Protein AF-A0A090MWJ5-F1 (afdb_monomer)

Secondary structure (DSSP, 8-state):
--HHHHHHHHHTSEEEEEESS----EEETTTEEE---TTS-EEEEHHHHHHHHHTT-EEEPPPTT-SHHHHHHHHHHHHH-SSPPPPPTTHHHHHHHHHHH-TTT-SSHHHHHHHHHHHHHHHHHHHHHHHHHHHH-SS-------S--HHHHHHHHHHHHHHHHHHHHHHHHHS--S------------------------HHHHHHHHHHHHTTTTHHHHHHHHHHHHIIIIIHHHHHHHHHHHHHHHHHHHTSPPPPP---TTTT--SS--SSTTSSS-TT--TTT--BTTTB-SSPPP-

Organism: Strongyloides ratti (NCBI:txid34506)

Radius of gyration: 35.16 Å; Cα contacts (8 Å, |Δi|>4): 227; chains: 1; bounding box: 76×41×100 Å

Structure (mmCIF, N/CA/C/O backbone):
data_AF-A0A090MWJ5-F1
#
_entry.id   AF-A0A090MWJ5-F1
#
loop_
_atom_site.group_PDB
_atom_site.id
_atom_site.type_symbol
_atom_site.label_atom_id
_atom_site.label_alt_id
_atom_site.lab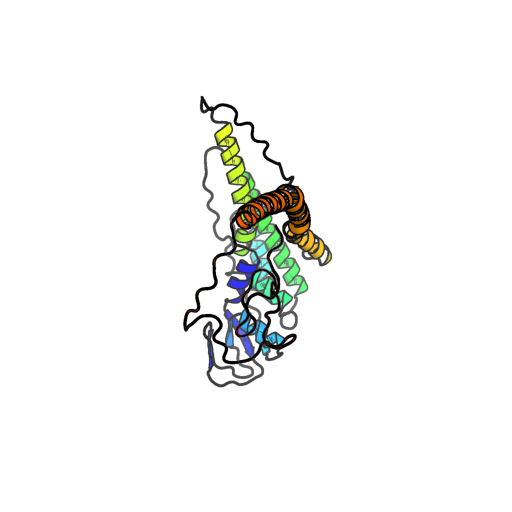el_comp_id
_atom_site.label_asym_id
_atom_site.label_entity_id
_atom_site.label_seq_id
_atom_site.pdbx_PDB_ins_code
_atom_site.Cartn_x
_atom_site.Cartn_y
_atom_site.Cartn_z
_atom_site.occupancy
_atom_site.B_iso_or_equiv
_atom_site.auth_seq_id
_atom_site.auth_comp_id
_atom_site.auth_asym_id
_atom_site.auth_atom_id
_atom_site.pdbx_PDB_model_num
ATOM 1 N N . MET A 1 1 ? 7.902 -4.408 -5.758 1.00 67.94 1 MET A N 1
ATOM 2 C CA . MET A 1 1 ? 6.537 -4.313 -5.236 1.00 67.94 1 MET A CA 1
ATOM 3 C C . MET A 1 1 ? 6.213 -2.848 -5.009 1.00 67.94 1 MET A C 1
ATOM 5 O O . MET A 1 1 ? 7.014 -2.171 -4.369 1.00 67.94 1 MET A O 1
ATOM 9 N N . GLY A 1 2 ? 5.150 -2.339 -5.622 1.00 79.00 2 GLY A N 1
ATOM 10 C CA . GLY A 1 2 ? 4.723 -0.941 -5.506 1.00 79.00 2 GLY A CA 1
ATOM 11 C C . GLY A 1 2 ? 3.877 -0.675 -4.256 1.00 79.00 2 GLY A C 1
ATOM 12 O O . GLY A 1 2 ? 3.394 -1.604 -3.612 1.00 79.00 2 GLY A O 1
ATOM 13 N N . ILE A 1 3 ? 3.657 0.603 -3.927 1.00 79.25 3 ILE A N 1
ATOM 14 C CA . ILE A 1 3 ? 2.750 1.007 -2.832 1.00 79.25 3 ILE A CA 1
ATOM 15 C C . ILE A 1 3 ? 1.308 0.558 -3.129 1.00 79.25 3 ILE A C 1
ATOM 17 O O . ILE A 1 3 ? 0.606 0.118 -2.224 1.00 79.25 3 ILE A O 1
ATOM 21 N N . GLU A 1 4 ? 0.892 0.604 -4.396 1.00 84.12 4 GLU A N 1
ATOM 22 C CA . GLU A 1 4 ? -0.443 0.169 -4.828 1.00 84.12 4 GLU A CA 1
ATOM 23 C C . GLU A 1 4 ? -0.651 -1.338 -4.654 1.00 84.12 4 GLU A C 1
ATOM 25 O O . GLU A 1 4 ? -1.692 -1.767 -4.171 1.00 84.12 4 GLU A O 1
ATOM 30 N N . GLU A 1 5 ? 0.364 -2.150 -4.952 1.00 89.56 5 GLU A N 1
ATOM 31 C CA . GLU A 1 5 ? 0.325 -3.598 -4.707 1.00 89.56 5 GLU A CA 1
ATOM 32 C C . GLU A 1 5 ? 0.250 -3.893 -3.201 1.00 89.56 5 GLU A C 1
ATOM 34 O O . GLU A 1 5 ? -0.522 -4.741 -2.759 1.00 89.56 5 GLU A O 1
ATOM 39 N N . CYS A 1 6 ? 1.006 -3.133 -2.402 1.00 88.44 6 CYS A N 1
ATOM 40 C CA . CYS A 1 6 ? 0.940 -3.133 -0.942 1.00 88.44 6 CYS A CA 1
ATOM 41 C C . CYS A 1 6 ? -0.504 -2.832 -0.447 1.00 88.44 6 CYS A C 1
ATOM 43 O O . CYS A 1 6 ? -1.010 -3.513 0.448 1.00 88.44 6 CYS A O 1
ATOM 45 N N . GLN A 1 7 ? -1.197 -1.858 -1.053 1.00 89.12 7 GLN A N 1
ATOM 46 C CA . GLN A 1 7 ? -2.600 -1.547 -0.751 1.00 89.12 7 GLN A CA 1
ATOM 47 C C . GLN A 1 7 ? -3.551 -2.667 -1.191 1.00 89.12 7 GLN A C 1
ATOM 49 O O . GLN A 1 7 ? -4.411 -3.059 -0.408 1.00 89.12 7 GLN A O 1
ATOM 54 N N . PHE A 1 8 ? -3.388 -3.203 -2.400 1.00 91.75 8 PHE A N 1
ATOM 55 C CA . PHE A 1 8 ? -4.213 -4.292 -2.925 1.00 91.75 8 PHE A CA 1
ATOM 56 C C . PHE A 1 8 ? -4.172 -5.529 -2.017 1.00 91.75 8 PHE A C 1
ATOM 58 O O . PHE A 1 8 ? -5.209 -6.112 -1.710 1.00 91.75 8 PHE A O 1
ATOM 65 N N . ILE A 1 9 ? -2.984 -5.890 -1.521 1.00 92.44 9 ILE A N 1
ATOM 66 C CA . ILE A 1 9 ? -2.816 -6.988 -0.559 1.00 92.44 9 ILE A CA 1
ATOM 67 C C . ILE A 1 9 ? -3.539 -6.672 0.754 1.00 92.44 9 ILE A C 1
ATOM 69 O O . ILE A 1 9 ? -4.226 -7.528 1.306 1.00 92.44 9 ILE A O 1
ATOM 73 N N . ALA A 1 10 ? -3.420 -5.439 1.251 1.00 92.56 10 ALA A N 1
ATOM 74 C CA . ALA A 1 10 ? -4.092 -5.037 2.480 1.00 92.56 10 ALA A CA 1
ATOM 75 C C . ALA A 1 10 ? -5.623 -5.053 2.351 1.00 92.56 10 ALA A C 1
ATOM 77 O O . ALA A 1 10 ? -6.296 -5.400 3.318 1.00 92.56 10 ALA A O 1
ATOM 78 N N . GLU A 1 11 ? -6.173 -4.741 1.174 1.00 92.31 11 GLU A N 1
ATOM 79 C CA . GLU A 1 11 ? -7.617 -4.754 0.916 1.00 92.31 11 GLU A CA 1
ATOM 80 C C . GLU A 1 11 ? -8.250 -6.158 0.985 1.00 92.31 11 GLU A C 1
ATOM 82 O O . GLU A 1 11 ? -9.464 -6.267 1.159 1.00 92.31 11 GLU A O 1
ATOM 87 N N . GLN A 1 12 ? -7.450 -7.225 0.902 1.00 92.81 12 GLN A N 1
ATOM 88 C CA . GLN A 1 12 ? -7.911 -8.605 1.103 1.00 92.81 12 GLN A CA 1
ATOM 89 C C . GLN A 1 12 ? -8.077 -8.981 2.583 1.00 92.81 12 GLN A C 1
ATOM 91 O O . GLN A 1 12 ? -8.639 -10.029 2.889 1.00 92.81 12 GLN A O 1
ATOM 96 N N . SER A 1 13 ? -7.599 -8.148 3.511 1.00 92.56 13 SER A N 1
ATOM 97 C CA . SER A 1 13 ? -7.722 -8.424 4.946 1.00 92.56 13 SER A CA 1
ATOM 98 C C . SER A 1 13 ? -9.189 -8.363 5.377 1.00 92.56 13 SER A C 1
ATOM 100 O O . SER A 1 13 ? -9.944 -7.511 4.901 1.00 92.56 13 SER A O 1
ATOM 102 N N . LEU A 1 14 ? -9.577 -9.252 6.290 1.00 93.06 14 LEU A N 1
ATOM 103 C CA . LEU A 1 14 ? -10.933 -9.312 6.831 1.00 93.06 14 LEU A CA 1
ATOM 104 C C . LEU A 1 14 ? -11.174 -8.183 7.837 1.00 93.06 14 LEU A C 1
ATOM 106 O O . LEU A 1 14 ? -10.298 -7.835 8.633 1.00 93.06 14 LEU A O 1
ATOM 110 N N . ILE A 1 15 ? -12.376 -7.617 7.798 1.00 94.62 15 ILE A N 1
ATOM 111 C CA . ILE A 1 15 ? -12.838 -6.583 8.717 1.00 94.62 15 ILE A CA 1
ATOM 112 C C . ILE A 1 15 ? -14.319 -6.772 9.038 1.00 94.62 15 ILE A C 1
ATOM 114 O O . ILE A 1 15 ? -15.090 -7.264 8.215 1.00 94.62 15 ILE A O 1
ATOM 118 N N . SER A 1 16 ? -14.715 -6.366 10.243 1.00 95.12 16 SER A N 1
ATOM 119 C CA . SER A 1 16 ? -16.106 -6.431 10.680 1.00 95.12 16 SER A CA 1
ATOM 12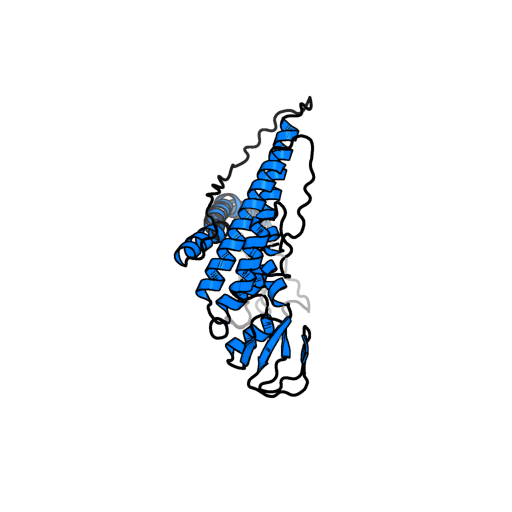0 C C . SER A 1 16 ? -16.924 -5.303 10.047 1.00 95.12 16 SER A C 1
ATOM 122 O O . SER A 1 16 ? -16.606 -4.119 10.192 1.00 95.12 16 SER A O 1
ATOM 124 N N . PHE A 1 17 ? -17.978 -5.678 9.330 1.00 95.56 17 PHE A N 1
ATOM 125 C CA . PHE A 1 17 ? -18.893 -4.780 8.638 1.00 95.56 17 PHE A CA 1
ATOM 126 C C . PHE A 1 17 ? -20.328 -5.042 9.088 1.00 95.56 17 PHE A C 1
ATOM 128 O O . PHE A 1 17 ? -20.751 -6.191 9.171 1.00 95.56 17 PHE A O 1
ATOM 135 N N . VAL A 1 18 ? -21.085 -3.981 9.350 1.00 96.50 18 VAL A N 1
ATOM 136 C CA . VAL A 1 18 ? -22.497 -4.053 9.737 1.00 96.50 18 VAL A CA 1
ATOM 137 C C . VAL A 1 18 ? -23.345 -3.606 8.541 1.00 96.50 18 VAL A C 1
ATOM 139 O O . VAL A 1 18 ? -23.326 -2.420 8.191 1.00 96.50 18 VAL A O 1
ATOM 142 N N . PRO A 1 19 ? -24.062 -4.523 7.868 1.00 96.56 19 PRO A N 1
ATOM 143 C CA . PRO A 1 19 ? -24.900 -4.201 6.725 1.00 96.56 19 PRO A CA 1
ATOM 144 C C . PRO A 1 19 ? -26.259 -3.639 7.168 1.00 96.56 19 PRO A C 1
ATOM 146 O O . PRO A 1 19 ? -26.787 -3.964 8.229 1.00 96.56 19 PRO A O 1
ATOM 149 N N . ASN A 1 20 ? -26.867 -2.838 6.296 1.00 95.50 20 ASN A N 1
ATOM 150 C CA . ASN A 1 20 ? -28.217 -2.283 6.458 1.00 95.50 20 ASN A CA 1
ATOM 151 C C . ASN A 1 20 ? -29.270 -3.040 5.629 1.00 95.50 20 ASN A C 1
ATOM 153 O O . ASN A 1 20 ? -30.390 -2.565 5.463 1.00 95.50 20 ASN A O 1
ATOM 157 N N . PHE A 1 21 ? -28.902 -4.174 5.037 1.00 94.50 21 PHE A N 1
ATOM 158 C CA . PHE A 1 21 ? -29.761 -4.963 4.161 1.00 94.50 21 PHE A CA 1
ATOM 159 C C . PHE A 1 21 ? -29.694 -6.434 4.549 1.00 94.50 21 PHE A C 1
ATOM 161 O O . PHE A 1 21 ? -28.730 -6.871 5.175 1.00 94.50 21 PHE A O 1
ATOM 168 N N . ASN A 1 22 ? -30.730 -7.171 4.160 1.00 94.94 22 ASN A N 1
ATOM 169 C CA . ASN A 1 22 ? -30.768 -8.618 4.272 1.00 94.94 22 ASN A CA 1
ATOM 170 C C . ASN A 1 22 ? -30.475 -9.239 2.898 1.00 94.94 22 ASN A C 1
ATOM 172 O O . ASN A 1 22 ? -30.899 -8.688 1.878 1.00 94.94 22 ASN A O 1
ATOM 176 N N . SER A 1 23 ? -29.759 -10.354 2.877 1.00 90.94 23 SER A N 1
ATOM 177 C CA . SER A 1 23 ? -29.440 -11.132 1.681 1.00 90.94 23 SER A CA 1
ATOM 178 C C . SER A 1 23 ? -29.537 -12.617 1.992 1.00 90.94 23 SER A C 1
ATOM 180 O O . SER A 1 23 ? -29.293 -13.041 3.122 1.00 90.94 23 SER A O 1
ATOM 182 N N . GLU A 1 24 ? -29.850 -13.409 0.972 1.00 89.19 24 GLU A N 1
ATOM 183 C CA . GLU A 1 24 ? -29.676 -14.858 1.040 1.00 89.19 24 GLU A CA 1
ATOM 184 C C . GLU A 1 24 ? -28.181 -15.214 1.111 1.00 89.19 24 GLU A C 1
ATOM 186 O O . GLU A 1 24 ? -27.312 -14.356 0.919 1.00 89.19 24 GLU A O 1
ATOM 191 N N . GLU A 1 25 ? -27.886 -16.469 1.450 1.00 90.12 25 GLU A N 1
ATOM 192 C CA . GLU A 1 25 ? -26.521 -16.995 1.477 1.00 90.12 25 GLU A CA 1
ATOM 193 C C . GLU A 1 25 ? -25.942 -16.998 0.058 1.00 90.12 25 GLU A C 1
ATOM 195 O O . GLU A 1 25 ? -26.381 -17.761 -0.802 1.00 90.12 25 GLU A O 1
ATOM 200 N N . GLU A 1 26 ? -24.958 -16.132 -0.186 1.00 88.75 26 GLU A N 1
ATOM 201 C CA . GLU A 1 26 ? -24.279 -16.014 -1.475 1.00 88.75 26 GLU A CA 1
ATOM 202 C C . GLU A 1 26 ? -22.815 -16.446 -1.344 1.00 88.75 26 GLU A C 1
ATOM 204 O O . GLU A 1 26 ? -22.117 -16.080 -0.395 1.00 88.75 26 GLU A O 1
ATOM 209 N N . GLU A 1 27 ? -22.332 -17.227 -2.313 1.00 89.31 27 GLU A N 1
ATOM 210 C CA . GLU A 1 27 ? -20.926 -17.617 -2.395 1.00 89.31 27 GLU A CA 1
ATOM 211 C C . GLU A 1 27 ? -20.138 -16.598 -3.226 1.00 89.31 27 GLU A C 1
ATOM 213 O O . GLU A 1 27 ? -20.410 -16.364 -4.405 1.00 89.31 27 GLU A O 1
ATOM 218 N N . TYR A 1 28 ? -19.122 -15.999 -2.611 1.00 86.44 28 TYR A N 1
ATOM 219 C CA . TYR A 1 28 ? -18.213 -15.057 -3.251 1.00 86.44 28 TYR A CA 1
ATOM 220 C C . TYR A 1 28 ? -16.850 -15.707 -3.484 1.00 86.44 28 TYR A C 1
ATOM 222 O O . TYR A 1 28 ? -16.242 -16.232 -2.553 1.00 86.44 28 TYR A O 1
ATOM 230 N N . CYS A 1 29 ? -16.294 -15.570 -4.693 1.00 79.75 29 CYS A N 1
ATOM 231 C CA . CYS A 1 29 ? -15.036 -16.224 -5.087 1.00 79.75 29 CYS A CA 1
ATOM 232 C C . CYS A 1 29 ? -13.845 -15.976 -4.139 1.00 79.75 29 CYS A C 1
ATOM 234 O O . CYS A 1 29 ? -12.940 -16.800 -4.068 1.00 79.75 29 CYS A O 1
ATOM 236 N N . SER A 1 30 ? -13.806 -14.833 -3.450 1.00 73.94 30 SER A N 1
ATOM 237 C CA . SER A 1 30 ? -12.707 -14.441 -2.556 1.00 73.94 30 SER A CA 1
ATOM 238 C C . SER A 1 30 ? -13.094 -14.336 -1.080 1.00 73.94 30 SER A C 1
ATOM 240 O O . SER A 1 30 ? -12.201 -14.229 -0.245 1.00 73.94 30 SER A O 1
ATOM 242 N N . ALA A 1 31 ? -14.388 -14.364 -0.747 1.00 76.19 31 ALA A N 1
ATOM 243 C CA . ALA A 1 31 ? -14.871 -14.264 0.636 1.00 76.19 31 ALA A CA 1
ATOM 244 C C . ALA A 1 31 ? -15.576 -15.541 1.129 1.00 76.19 31 ALA A C 1
ATOM 246 O O . ALA A 1 31 ? -15.856 -15.653 2.317 1.00 76.19 31 ALA A O 1
ATOM 247 N N . GLY A 1 32 ? -15.822 -16.513 0.246 1.00 86.44 32 GLY A N 1
ATOM 248 C CA . GLY A 1 32 ? -16.579 -17.720 0.562 1.00 86.44 32 GLY A CA 1
ATOM 249 C C . GLY A 1 32 ? -18.077 -17.446 0.693 1.00 86.44 32 GLY A C 1
ATOM 250 O O . GLY A 1 32 ? -18.592 -16.471 0.144 1.00 86.44 32 GLY A O 1
ATOM 251 N N . LEU A 1 33 ? -18.773 -18.329 1.407 1.00 89.69 33 LEU A N 1
ATOM 252 C CA . LEU A 1 33 ? -20.205 -18.215 1.669 1.00 89.69 33 LEU A CA 1
ATOM 253 C C . LEU A 1 33 ? -20.464 -17.137 2.727 1.00 89.69 33 LEU A C 1
ATOM 255 O O . LEU A 1 33 ? -19.990 -17.250 3.858 1.00 89.69 33 LEU A O 1
ATOM 259 N N . VAL A 1 34 ? -21.222 -16.102 2.367 1.00 90.75 34 VAL A N 1
ATOM 260 C CA . VAL A 1 34 ? -21.542 -14.983 3.257 1.00 90.75 34 VAL A CA 1
ATOM 261 C C . VAL A 1 34 ? -23.042 -14.716 3.231 1.00 90.75 34 VAL A C 1
ATOM 263 O O . VAL A 1 34 ? -23.647 -14.580 2.169 1.00 90.75 34 VAL A O 1
ATOM 266 N N . LYS A 1 35 ? -23.633 -14.584 4.420 1.00 92.38 35 LYS A N 1
ATOM 267 C CA . LYS A 1 35 ? -25.016 -14.144 4.612 1.00 92.38 35 LYS A CA 1
ATOM 268 C C . LYS A 1 35 ? -25.022 -12.760 5.243 1.00 92.38 35 LYS A C 1
ATOM 270 O O . LYS A 1 35 ? -24.431 -12.564 6.304 1.00 92.38 35 LYS A O 1
ATOM 275 N N . PHE A 1 36 ? -25.689 -11.802 4.607 1.00 94.38 36 PHE A N 1
ATOM 276 C CA . PHE A 1 36 ? -25.841 -10.460 5.167 1.00 94.38 36 PHE A CA 1
ATOM 277 C C . PHE A 1 36 ? -27.168 -10.361 5.900 1.00 94.38 36 PHE A C 1
ATOM 279 O O . PHE A 1 36 ? -28.215 -10.411 5.268 1.00 94.38 36 PHE A O 1
ATOM 286 N N . GLU A 1 37 ? -27.122 -10.172 7.215 1.00 94.50 37 GLU A N 1
ATOM 287 C CA . GLU A 1 37 ? -28.300 -9.887 8.029 1.00 94.50 37 GLU A CA 1
ATOM 288 C C . GLU A 1 37 ? -28.203 -8.460 8.569 1.00 94.50 37 GLU A C 1
ATOM 290 O O . GLU A 1 37 ? -27.187 -8.060 9.143 1.00 94.50 37 GLU A O 1
ATOM 295 N N . ALA A 1 38 ? -29.256 -7.668 8.358 1.00 95.19 38 ALA A N 1
ATOM 296 C CA . ALA A 1 38 ? -29.244 -6.254 8.705 1.00 95.19 38 ALA A CA 1
ATOM 297 C C . ALA A 1 38 ? -28.973 -6.047 10.206 1.00 95.19 38 ALA A C 1
ATOM 299 O O . ALA A 1 38 ? -29.651 -6.620 11.057 1.00 95.19 38 ALA A O 1
ATOM 300 N N . GLY A 1 39 ? -27.995 -5.198 10.523 1.00 93.06 39 GLY A N 1
ATOM 301 C CA . GLY A 1 39 ? -27.608 -4.871 11.896 1.00 93.06 39 GLY A CA 1
ATOM 302 C C . GLY A 1 39 ? -26.678 -5.881 12.577 1.00 93.06 39 GLY A C 1
ATOM 303 O O . GLY A 1 39 ? -26.211 -5.592 13.679 1.00 93.06 39 GLY A O 1
ATOM 304 N N . LEU A 1 40 ? -26.358 -7.018 11.948 1.00 94.81 40 LEU A N 1
ATOM 305 C CA . LEU A 1 40 ? -25.420 -7.997 12.500 1.00 94.81 40 LEU A CA 1
ATOM 306 C C . LEU A 1 40 ? -24.020 -7.847 11.884 1.00 94.81 40 LEU A C 1
ATOM 308 O O . LEU A 1 40 ? -23.895 -7.713 10.668 1.00 94.81 40 LEU A O 1
ATOM 312 N N . PRO A 1 41 ? -22.947 -7.858 12.694 1.00 95.31 41 PRO A N 1
ATOM 313 C CA . PRO A 1 41 ? -21.588 -7.737 12.183 1.00 95.31 41 PRO A CA 1
ATOM 314 C C . PRO A 1 41 ? -21.169 -9.003 11.427 1.00 95.31 41 PRO A C 1
ATOM 316 O O . PRO A 1 41 ? -21.297 -10.113 11.938 1.00 95.31 41 PRO A O 1
ATOM 319 N N . VAL A 1 42 ? -20.604 -8.821 10.237 1.00 94.06 42 VAL A N 1
ATOM 320 C CA . VAL A 1 42 ? -20.097 -9.890 9.369 1.00 94.06 42 VAL A CA 1
ATOM 321 C C . VAL A 1 42 ? -18.643 -9.601 9.005 1.00 94.06 42 VAL A C 1
ATOM 323 O O . VAL A 1 42 ? -18.278 -8.453 8.744 1.00 94.06 42 VAL A O 1
ATOM 326 N N . GLU A 1 43 ? -17.797 -10.630 8.993 1.00 93.62 43 GLU A N 1
ATOM 327 C CA . GLU A 1 43 ? -16.407 -10.508 8.549 1.00 93.62 43 GLU A CA 1
ATOM 328 C C . GLU A 1 43 ? -16.330 -10.588 7.026 1.00 93.62 43 GLU A C 1
ATOM 330 O O . GLU A 1 43 ? -16.620 -11.618 6.424 1.00 93.62 43 GLU A O 1
ATOM 335 N N . ILE A 1 44 ? -15.930 -9.487 6.394 1.00 93.88 44 ILE A N 1
ATOM 336 C CA . ILE A 1 44 ? -15.747 -9.414 4.944 1.00 93.88 44 ILE A CA 1
ATOM 337 C C . ILE A 1 44 ? -14.402 -8.772 4.604 1.00 93.88 44 ILE A C 1
ATOM 339 O O . ILE A 1 44 ? -13.862 -8.006 5.404 1.00 93.88 44 ILE A O 1
ATOM 343 N N . PRO A 1 45 ? -13.850 -9.019 3.407 1.00 95.12 45 PRO A N 1
ATOM 344 C CA . PRO A 1 45 ? -12.676 -8.294 2.943 1.00 95.12 45 PRO A CA 1
ATOM 345 C C . PRO A 1 45 ? -12.920 -6.781 2.843 1.00 95.12 45 PRO A C 1
ATOM 347 O O . PRO A 1 45 ? -14.006 -6.324 2.468 1.00 95.12 45 PRO A O 1
ATOM 350 N N . ILE A 1 46 ? -11.881 -5.985 3.092 1.00 94.69 46 ILE A N 1
ATOM 351 C CA . ILE A 1 46 ? -11.951 -4.516 3.034 1.00 94.69 46 ILE A CA 1
ATOM 352 C C . ILE A 1 46 ? -12.377 -4.002 1.646 1.00 94.69 46 ILE A C 1
ATOM 354 O O . ILE A 1 46 ? -13.126 -3.024 1.568 1.00 94.69 46 ILE A O 1
ATOM 358 N N . TRP A 1 47 ? -11.950 -4.636 0.545 1.00 93.50 47 TRP A N 1
ATOM 359 C CA . TRP A 1 47 ? -12.393 -4.235 -0.803 1.00 93.50 47 TRP A CA 1
ATOM 360 C C . TRP A 1 47 ? -13.918 -4.365 -0.968 1.00 93.50 47 TRP A C 1
ATOM 362 O O . TRP A 1 47 ? -14.552 -3.482 -1.548 1.00 93.50 47 TRP A O 1
ATOM 372 N N . MET A 1 48 ? -14.520 -5.413 -0.397 1.00 94.00 48 MET A N 1
ATOM 373 C CA . MET A 1 48 ? -15.968 -5.637 -0.419 1.00 94.00 48 MET A CA 1
ATOM 374 C C . MET A 1 48 ? -16.674 -4.570 0.422 1.00 94.00 48 MET A C 1
ATOM 376 O O . MET A 1 48 ? -17.592 -3.898 -0.057 1.00 94.00 48 MET A O 1
ATOM 380 N N . ALA A 1 49 ? -16.187 -4.345 1.647 1.00 94.56 49 ALA A N 1
ATOM 381 C CA . ALA A 1 49 ? -16.705 -3.311 2.540 1.00 94.56 49 ALA A CA 1
ATOM 382 C C . ALA A 1 49 ? -16.664 -1.922 1.882 1.00 94.56 49 ALA A C 1
ATOM 384 O O . ALA A 1 49 ? -17.611 -1.146 1.993 1.00 94.56 49 ALA A O 1
ATOM 385 N N . SER A 1 50 ? -15.596 -1.616 1.137 1.00 94.00 50 SER A N 1
ATOM 386 C CA . SER A 1 50 ? -15.440 -0.362 0.393 1.00 94.00 50 SER A CA 1
ATOM 387 C C . SER A 1 50 ? -16.531 -0.177 -0.667 1.00 94.00 50 SER A C 1
ATOM 389 O O . SER A 1 50 ? -17.035 0.934 -0.834 1.00 94.00 50 SER A O 1
ATOM 391 N N . ILE A 1 51 ? -16.893 -1.235 -1.395 1.00 93.81 51 ILE A N 1
ATOM 392 C CA . ILE A 1 51 ? -17.937 -1.188 -2.430 1.00 93.81 51 ILE A CA 1
ATOM 393 C C . ILE A 1 51 ? -19.319 -1.040 -1.788 1.00 93.81 51 ILE A C 1
ATOM 395 O O . ILE A 1 51 ? -20.131 -0.228 -2.238 1.00 93.81 51 ILE A O 1
ATOM 399 N N . LEU A 1 52 ? -19.588 -1.788 -0.715 1.00 93.62 52 LEU A N 1
ATOM 400 C CA . LEU A 1 52 ? -20.850 -1.700 0.023 1.00 93.62 52 LEU A CA 1
ATOM 401 C C . LEU A 1 52 ? -21.032 -0.321 0.663 1.00 93.62 52 LEU A C 1
ATOM 403 O O . LEU A 1 52 ? -22.128 0.242 0.610 1.00 93.62 52 LEU A O 1
ATOM 407 N N . LYS A 1 53 ? -19.952 0.267 1.188 1.00 93.81 53 LYS A N 1
ATOM 408 C CA . LYS A 1 53 ? -19.963 1.621 1.743 1.00 93.81 53 LYS A CA 1
ATOM 409 C C . LYS A 1 53 ? -20.237 2.681 0.685 1.00 93.81 53 LYS A C 1
ATOM 411 O O . LYS A 1 53 ? -21.046 3.570 0.930 1.00 93.81 53 LYS A O 1
ATOM 416 N N . ALA A 1 54 ? -19.634 2.563 -0.500 1.00 93.38 54 ALA A N 1
ATOM 417 C CA . ALA A 1 54 ? -19.906 3.467 -1.621 1.00 93.38 54 ALA A CA 1
ATOM 418 C C . ALA A 1 54 ? -21.382 3.436 -2.066 1.00 93.38 54 ALA A C 1
ATOM 420 O O . ALA A 1 54 ? -21.881 4.408 -2.625 1.00 93.38 54 ALA A O 1
ATOM 421 N N . ARG A 1 55 ? -22.089 2.333 -1.790 1.00 94.62 55 ARG A N 1
ATOM 422 C CA . ARG A 1 55 ? -23.531 2.163 -2.027 1.00 94.62 55 ARG A CA 1
ATOM 423 C C . ARG A 1 55 ? -24.398 2.461 -0.794 1.00 94.62 55 ARG A C 1
ATOM 425 O O . ARG A 1 55 ? -25.584 2.150 -0.814 1.00 94.62 55 ARG A O 1
ATOM 432 N N . SER A 1 56 ? -23.825 3.007 0.281 1.00 93.12 56 SER A N 1
ATOM 433 C CA . SER A 1 56 ? -24.513 3.306 1.549 1.00 93.12 56 SER A CA 1
ATOM 434 C C . SER A 1 56 ? -25.215 2.098 2.193 1.00 93.12 56 SER A C 1
ATOM 436 O O . SER A 1 56 ? -26.198 2.254 2.914 1.00 93.12 56 SER A O 1
ATOM 438 N N . LYS A 1 57 ? -24.713 0.879 1.951 1.00 93.75 57 LYS A N 1
ATOM 439 C CA . LYS A 1 57 ? -25.332 -0.379 2.403 1.00 93.75 57 LYS A CA 1
ATOM 440 C C . LYS A 1 57 ? -24.890 -0.847 3.795 1.00 93.75 57 LYS A C 1
ATOM 442 O O . LYS A 1 57 ? -25.222 -1.963 4.182 1.00 93.75 57 LYS A O 1
ATOM 447 N N . GLY A 1 58 ? -24.158 -0.029 4.543 1.00 92.75 58 GLY A N 1
ATOM 448 C CA . GLY A 1 58 ? -23.715 -0.363 5.895 1.00 92.75 58 GLY A CA 1
ATOM 449 C C . GLY A 1 58 ? -22.595 0.538 6.404 1.00 92.75 58 GLY A C 1
ATOM 450 O O . GLY A 1 58 ? -22.192 1.505 5.741 1.00 92.75 58 GLY A O 1
ATOM 451 N N . SER A 1 59 ? -22.095 0.204 7.585 1.00 94.31 59 SER A N 1
ATOM 452 C CA . SER A 1 59 ? -20.968 0.861 8.245 1.00 94.31 59 SER A CA 1
ATOM 453 C C . SER A 1 59 ? -19.905 -0.157 8.636 1.00 94.31 59 SER A C 1
ATOM 455 O O . SER A 1 59 ? -20.181 -1.337 8.850 1.00 94.31 59 SER A O 1
ATOM 457 N N . ILE A 1 60 ? -18.658 0.300 8.700 1.00 95.31 60 ILE A N 1
ATOM 458 C CA . ILE A 1 60 ? -17.551 -0.532 9.166 1.00 95.31 60 ILE A CA 1
ATOM 459 C C . ILE A 1 60 ? -17.367 -0.378 10.673 1.00 95.31 60 ILE A C 1
ATOM 461 O O . ILE A 1 60 ? -17.556 0.711 11.214 1.00 95.31 60 ILE A O 1
ATOM 465 N N . VAL A 1 61 ? -16.941 -1.446 11.343 1.00 92.94 61 VAL A N 1
ATOM 466 C CA . VAL A 1 61 ? -16.488 -1.376 12.733 1.00 92.94 61 VAL A CA 1
ATOM 467 C C . VAL A 1 61 ? -14.969 -1.259 12.729 1.00 92.94 61 VAL A C 1
ATOM 469 O O . VAL A 1 61 ? -14.262 -2.110 12.182 1.00 92.94 61 VAL A O 1
ATOM 472 N N . ALA A 1 62 ? -14.453 -0.179 13.319 1.00 91.81 62 ALA A N 1
ATOM 473 C CA . ALA A 1 62 ? -13.017 0.042 13.414 1.00 91.81 62 ALA A CA 1
ATOM 474 C C . ALA A 1 62 ? -12.340 -1.090 14.219 1.00 91.81 62 ALA A C 1
ATOM 476 O O . ALA A 1 62 ? -12.855 -1.489 15.268 1.00 91.81 62 ALA A O 1
ATOM 477 N N . PRO A 1 63 ? -11.173 -1.600 13.781 1.00 93.69 63 PRO A N 1
ATOM 478 C CA . PRO A 1 63 ? -10.439 -2.606 14.539 1.00 93.69 63 PRO A CA 1
ATOM 479 C C . PRO A 1 63 ? -10.059 -2.110 15.938 1.00 93.69 63 PRO A C 1
ATOM 481 O O . PRO A 1 63 ? -9.704 -0.947 16.121 1.00 93.69 63 PRO A O 1
ATOM 484 N N . SER A 1 64 ? -10.019 -3.013 16.919 1.00 91.50 64 SER A N 1
ATOM 485 C CA . SER A 1 64 ? -9.732 -2.684 18.328 1.00 91.50 64 SER A CA 1
ATOM 486 C C . SER A 1 64 ? -8.382 -1.984 18.557 1.00 91.50 64 SER A C 1
ATOM 488 O O . SER A 1 64 ? -8.213 -1.215 19.512 1.00 91.50 64 SER A O 1
ATOM 490 N N . TRP A 1 65 ? -7.406 -2.223 17.681 1.00 93.75 65 TRP A N 1
ATOM 491 C CA . TRP A 1 65 ? -6.096 -1.576 17.722 1.00 93.75 65 TRP A CA 1
ATOM 492 C C . TRP A 1 65 ? -6.106 -0.143 17.164 1.00 93.75 65 TRP A C 1
ATOM 494 O O . TRP A 1 65 ? -5.222 0.635 17.526 1.00 93.75 65 TRP A O 1
ATOM 504 N N . LEU A 1 66 ? -7.091 0.238 16.338 1.00 93.06 66 LEU A N 1
ATOM 505 C CA . LEU A 1 66 ? -7.221 1.570 15.732 1.00 93.06 66 LEU A CA 1
ATOM 506 C C . LEU A 1 66 ? -7.897 2.549 16.706 1.00 93.06 66 LEU A C 1
ATOM 508 O O . LEU A 1 66 ? -8.894 3.190 16.400 1.00 93.06 66 LEU A O 1
ATOM 512 N N . ASN A 1 67 ? -7.329 2.650 17.903 1.00 93.31 67 ASN A N 1
ATOM 513 C CA . ASN A 1 67 ? -7.773 3.550 18.958 1.00 93.31 67 ASN A CA 1
ATOM 514 C C . ASN A 1 67 ? -6.613 4.466 19.363 1.00 93.31 67 ASN A C 1
ATOM 516 O O . ASN A 1 67 ? -5.494 3.960 19.508 1.00 93.31 67 ASN A O 1
ATOM 520 N N . PRO A 1 68 ? -6.841 5.770 19.626 1.00 94.69 68 PRO A N 1
ATOM 521 C CA . PRO A 1 68 ? -5.770 6.707 19.978 1.00 94.69 68 PRO A CA 1
ATOM 522 C C . PRO A 1 68 ? -4.874 6.195 21.115 1.00 94.69 68 PRO A C 1
ATOM 524 O O . PRO A 1 68 ? -3.653 6.151 20.984 1.00 94.69 68 PRO A O 1
ATOM 527 N N . GLN A 1 69 ? -5.487 5.669 22.180 1.00 95.06 69 GLN A N 1
ATOM 528 C CA . GLN A 1 69 ? -4.776 5.122 23.340 1.00 95.06 69 GLN A CA 1
ATOM 529 C C . GLN A 1 69 ? -3.883 3.921 22.992 1.00 95.06 69 GLN A C 1
ATOM 531 O O . GLN A 1 69 ? -2.803 3.754 23.556 1.00 95.06 69 GLN A O 1
ATOM 536 N N . ASN A 1 70 ? -4.322 3.056 22.076 1.00 95.06 70 ASN A N 1
ATOM 537 C CA . ASN A 1 70 ? -3.548 1.882 21.675 1.00 95.06 70 ASN A CA 1
ATOM 538 C C . ASN A 1 70 ? -2.395 2.275 20.745 1.00 95.06 70 ASN A C 1
ATOM 540 O O . ASN A 1 70 ? -1.286 1.766 20.903 1.00 95.06 70 ASN A O 1
ATOM 544 N N . ILE A 1 71 ? -2.615 3.239 19.849 1.00 94.88 71 ILE A N 1
ATOM 545 C CA . ILE A 1 71 ? -1.564 3.772 18.974 1.00 94.88 71 ILE A CA 1
ATOM 546 C C . ILE A 1 71 ? -0.479 4.471 19.803 1.00 94.88 71 ILE A C 1
ATOM 548 O O . ILE A 1 71 ? 0.709 4.240 19.578 1.00 94.88 71 ILE A O 1
ATOM 552 N N . GLU A 1 72 ? -0.854 5.234 20.832 1.00 95.69 72 GLU A N 1
ATOM 553 C CA . GLU A 1 72 ? 0.101 5.818 21.779 1.00 95.69 72 GLU A CA 1
ATOM 554 C C . GLU A 1 72 ? 0.943 4.758 22.495 1.00 95.69 72 GLU A C 1
ATOM 556 O O . GLU A 1 72 ? 2.163 4.913 22.605 1.00 95.69 72 GLU A O 1
ATOM 561 N N . LYS A 1 73 ? 0.335 3.644 22.929 1.00 96.06 73 LYS A N 1
ATOM 562 C CA . LYS A 1 73 ? 1.079 2.513 23.510 1.00 96.06 73 LYS A CA 1
ATOM 563 C C . LYS A 1 73 ? 2.090 1.941 22.514 1.00 96.06 73 LYS A C 1
ATOM 565 O O . LYS A 1 73 ? 3.236 1.700 22.902 1.00 96.06 73 LYS A O 1
ATOM 570 N N . TYR A 1 74 ? 1.721 1.782 21.239 1.00 95.75 74 TYR A N 1
ATOM 571 C CA . TYR A 1 74 ? 2.660 1.336 20.203 1.00 95.75 74 TYR A CA 1
ATOM 572 C C . TYR A 1 74 ? 3.815 2.325 20.026 1.00 95.75 74 TYR A C 1
ATOM 574 O O . TYR A 1 74 ? 4.973 1.911 20.065 1.00 95.75 74 TYR A O 1
ATOM 582 N N . ILE A 1 75 ? 3.538 3.629 19.957 1.00 96.00 75 ILE A N 1
ATOM 583 C CA . ILE A 1 75 ? 4.567 4.677 19.872 1.00 96.00 75 ILE A CA 1
ATOM 584 C C . ILE A 1 75 ? 5.516 4.625 21.075 1.00 96.00 75 ILE A C 1
ATOM 586 O O . ILE A 1 75 ? 6.734 4.737 20.916 1.00 96.00 75 ILE A O 1
ATOM 590 N N . GLN A 1 76 ? 4.989 4.453 22.288 1.00 95.88 76 GLN A N 1
ATOM 591 C CA . GLN A 1 76 ? 5.807 4.337 23.495 1.00 95.88 76 GLN A CA 1
ATOM 592 C C . GLN A 1 76 ? 6.675 3.077 23.473 1.00 95.88 76 GLN A C 1
ATOM 594 O O . GLN A 1 76 ? 7.856 3.142 23.817 1.00 95.88 76 GLN A O 1
ATOM 599 N N . SER A 1 77 ? 6.117 1.940 23.053 1.00 94.75 77 SER A N 1
ATOM 600 C CA . SER A 1 77 ? 6.873 0.693 22.915 1.00 94.75 77 SER A CA 1
ATOM 601 C C . SER A 1 77 ? 7.989 0.823 21.872 1.00 94.75 77 SER A C 1
ATOM 603 O O . SER A 1 77 ? 9.119 0.398 22.120 1.00 94.75 77 SER A O 1
ATOM 605 N N . GLU A 1 78 ? 7.716 1.522 20.767 1.00 94.88 78 GLU A N 1
ATOM 606 C CA . GLU A 1 78 ? 8.681 1.796 19.708 1.00 94.88 78 GLU A CA 1
ATOM 607 C C . GLU A 1 78 ? 9.791 2.725 20.209 1.00 94.88 78 GLU A C 1
ATOM 609 O O . GLU A 1 78 ? 10.950 2.503 19.893 1.00 94.88 78 GLU A O 1
ATOM 614 N N . LYS A 1 79 ? 9.503 3.721 21.054 1.00 94.00 79 LYS A N 1
ATOM 615 C CA . LYS A 1 79 ? 10.558 4.553 21.666 1.00 94.00 79 LYS A CA 1
ATOM 616 C C . LYS A 1 79 ? 11.472 3.764 22.608 1.00 94.00 79 LYS A C 1
ATOM 618 O O . LYS A 1 79 ? 12.667 4.038 22.657 1.00 94.00 79 LYS A O 1
ATOM 623 N N . LYS A 1 80 ? 10.913 2.828 23.381 1.00 94.38 80 LYS A N 1
ATOM 624 C CA . LYS A 1 80 ? 11.657 2.063 24.398 1.00 94.38 80 LYS A CA 1
ATOM 625 C C . LYS A 1 80 ? 12.611 1.044 23.780 1.00 94.38 80 LYS A C 1
ATOM 627 O O . LYS A 1 80 ? 13.700 0.831 24.303 1.00 94.38 80 LYS A O 1
ATOM 632 N N . GLN A 1 81 ? 12.199 0.392 22.696 1.00 89.94 81 GLN A N 1
ATOM 633 C CA . GLN A 1 81 ? 12.992 -0.655 22.056 1.00 89.94 81 GLN A CA 1
ATOM 634 C C . GLN A 1 81 ? 13.913 -0.081 20.980 1.00 89.94 81 GLN A C 1
ATOM 636 O O . GLN A 1 81 ? 13.510 0.764 20.186 1.00 89.94 81 GLN A O 1
ATOM 641 N N . PHE A 1 82 ? 15.147 -0.582 20.898 1.00 85.69 82 PHE A N 1
ATOM 642 C CA . PHE A 1 82 ? 16.055 -0.225 19.804 1.00 85.69 82 PHE A CA 1
ATOM 643 C C . PHE A 1 82 ? 15.656 -0.899 18.476 1.00 85.69 82 PHE A C 1
ATOM 645 O O . PHE A 1 82 ? 15.762 -0.295 17.411 1.00 85.69 82 PHE A O 1
ATOM 652 N N . THR A 1 83 ? 15.147 -2.132 18.540 1.00 89.00 83 THR A N 1
ATOM 653 C CA . THR A 1 83 ? 14.599 -2.890 17.403 1.00 89.00 83 THR A CA 1
ATOM 654 C C . THR A 1 83 ? 13.154 -2.488 17.085 1.00 89.00 83 THR A C 1
ATOM 656 O O . THR A 1 83 ? 12.502 -1.826 17.892 1.00 89.00 83 THR A O 1
ATOM 659 N N . PHE A 1 84 ? 12.644 -2.910 15.923 1.00 93.00 84 PHE A N 1
ATOM 660 C CA . PHE A 1 84 ? 11.243 -2.700 15.543 1.00 93.00 84 PHE A CA 1
ATOM 661 C C . PHE A 1 84 ? 10.296 -3.513 16.417 1.00 93.00 84 PHE A C 1
ATOM 663 O O . PHE A 1 84 ? 10.487 -4.721 16.616 1.00 93.00 84 PHE A O 1
ATOM 670 N N . THR A 1 85 ? 9.246 -2.851 16.894 1.00 93.75 85 THR A N 1
ATOM 671 C CA . THR A 1 85 ? 8.173 -3.517 17.630 1.00 93.75 85 THR A CA 1
ATOM 672 C C . THR A 1 85 ? 7.272 -4.294 16.675 1.00 93.75 85 THR A C 1
ATOM 674 O O . THR A 1 85 ? 7.153 -3.963 15.490 1.00 93.75 85 THR A O 1
ATOM 677 N N . LYS A 1 86 ? 6.641 -5.357 17.182 1.00 93.00 86 LYS A N 1
ATOM 678 C CA . LYS A 1 86 ? 5.638 -6.103 16.422 1.00 93.00 86 LYS A CA 1
ATOM 679 C C . LYS A 1 86 ? 4.346 -5.287 16.374 1.00 93.00 86 LYS A C 1
ATOM 681 O O . LYS A 1 86 ? 3.782 -4.969 17.418 1.00 93.00 86 LYS A O 1
ATOM 686 N N . LEU A 1 87 ? 3.898 -4.973 15.164 1.00 94.06 87 LEU A N 1
ATOM 687 C CA . LEU A 1 87 ? 2.612 -4.334 14.899 1.00 94.06 87 LEU A CA 1
ATOM 688 C C . LEU A 1 87 ? 1.612 -5.366 14.360 1.00 94.06 87 LEU A C 1
ATOM 690 O O . LEU A 1 87 ? 2.037 -6.436 13.915 1.00 94.06 87 LEU A O 1
ATOM 694 N N . PRO A 1 88 ? 0.305 -5.055 14.390 1.00 93.50 88 PRO A N 1
ATOM 695 C CA . PRO A 1 88 ? -0.690 -5.804 13.632 1.00 93.50 88 PRO A CA 1
ATOM 696 C C . PRO A 1 88 ? -0.337 -5.880 12.140 1.00 93.50 88 PRO A C 1
ATOM 698 O O . PRO A 1 88 ? 0.318 -4.985 11.590 1.00 93.50 88 PRO A O 1
ATOM 701 N N . ASP A 1 89 ? -0.797 -6.938 11.480 1.00 90.50 89 ASP A N 1
ATOM 702 C CA . ASP A 1 89 ? -0.526 -7.149 10.061 1.00 90.50 89 ASP A CA 1
ATOM 703 C C . ASP A 1 89 ? -1.149 -6.037 9.211 1.00 90.50 89 ASP A C 1
ATOM 705 O O . ASP A 1 89 ? -2.252 -5.563 9.475 1.00 90.50 89 ASP A O 1
ATOM 709 N N . ASN A 1 90 ? -0.405 -5.581 8.198 1.00 92.31 90 ASN A N 1
ATOM 710 C CA . ASN A 1 90 ? -0.806 -4.501 7.290 1.00 92.31 90 ASN A CA 1
ATOM 711 C C . ASN A 1 90 ? -1.298 -3.212 7.983 1.00 92.31 90 ASN A C 1
ATOM 713 O O . ASN A 1 90 ? -2.022 -2.428 7.367 1.00 92.31 90 ASN A O 1
ATOM 717 N N . PHE A 1 91 ? -0.852 -2.950 9.222 1.00 94.56 91 PHE A N 1
ATOM 718 C CA . PHE A 1 91 ? -1.289 -1.829 10.065 1.00 94.56 91 PHE A CA 1
ATOM 719 C C . PHE A 1 91 ? -1.411 -0.499 9.306 1.00 94.56 91 PHE A C 1
ATOM 721 O O . PHE A 1 91 ? -2.472 0.125 9.309 1.00 94.56 91 PHE A O 1
ATOM 728 N N . PHE A 1 92 ? -0.347 -0.072 8.617 1.00 93.69 92 PHE A N 1
ATOM 729 C CA . PHE A 1 92 ? -0.335 1.217 7.921 1.00 93.69 92 PHE A CA 1
ATOM 730 C C . PHE A 1 92 ? -1.288 1.250 6.724 1.00 93.69 92 PHE A C 1
ATOM 732 O O . PHE A 1 92 ? -2.031 2.214 6.569 1.00 93.69 92 PHE A O 1
ATOM 739 N N . CYS A 1 93 ? -1.305 0.201 5.899 1.00 92.69 93 CYS A N 1
ATOM 740 C CA . CYS A 1 93 ? -2.181 0.140 4.731 1.00 92.69 93 CYS A CA 1
ATOM 741 C C . CYS A 1 93 ? -3.656 0.129 5.143 1.00 92.69 93 CYS A C 1
ATOM 743 O O . CYS A 1 93 ? -4.432 0.926 4.620 1.00 92.69 93 CYS A O 1
ATOM 745 N N . ILE A 1 94 ? -4.029 -0.707 6.119 1.00 93.69 94 ILE A N 1
ATOM 746 C CA . ILE A 1 94 ? -5.402 -0.770 6.637 1.00 93.69 94 ILE A CA 1
ATOM 747 C C . ILE A 1 94 ? -5.799 0.586 7.224 1.00 93.69 94 ILE A C 1
ATOM 749 O O . ILE A 1 94 ? -6.859 1.108 6.889 1.00 93.69 94 ILE A O 1
ATOM 753 N N . SER A 1 95 ? -4.929 1.205 8.028 1.00 92.88 95 SER A N 1
ATOM 754 C CA . SER A 1 95 ? -5.212 2.520 8.611 1.00 92.88 95 SER A CA 1
ATOM 755 C C . SER A 1 95 ? -5.453 3.591 7.543 1.00 92.88 95 SER A C 1
ATOM 757 O O . SER A 1 95 ? -6.409 4.356 7.646 1.00 92.88 95 SER A O 1
ATOM 759 N N . LEU A 1 96 ? -4.628 3.632 6.491 1.00 90.50 96 LEU A N 1
ATOM 760 C CA . LEU A 1 96 ? -4.790 4.572 5.377 1.00 90.50 96 LEU A CA 1
ATOM 761 C C . LEU A 1 96 ? -6.103 4.343 4.619 1.00 90.50 96 LEU A C 1
ATOM 763 O O . LEU A 1 96 ? -6.796 5.307 4.293 1.00 90.50 96 LEU A O 1
ATOM 767 N N . ILE A 1 97 ? -6.468 3.083 4.361 1.00 90.94 97 ILE A N 1
ATOM 768 C CA . ILE A 1 97 ? -7.729 2.739 3.695 1.00 90.94 97 ILE A CA 1
ATOM 769 C C . ILE A 1 97 ? -8.921 3.193 4.545 1.00 90.94 97 ILE A C 1
ATOM 771 O O . ILE A 1 97 ? -9.820 3.861 4.034 1.00 90.94 97 ILE A O 1
ATOM 775 N N . LEU A 1 98 ? -8.905 2.882 5.842 1.00 91.81 98 LEU A N 1
ATOM 776 C CA . LEU A 1 98 ? -9.976 3.209 6.782 1.00 91.81 98 LEU A CA 1
ATOM 777 C C . LEU A 1 98 ? -10.182 4.717 6.930 1.00 91.81 98 LEU A C 1
ATOM 779 O O . LEU A 1 98 ? -11.296 5.212 6.784 1.00 91.81 98 LEU A O 1
ATOM 783 N N . ILE A 1 99 ? -9.099 5.464 7.120 1.00 90.50 99 ILE A N 1
ATOM 784 C CA . ILE A 1 99 ? -9.142 6.919 7.278 1.00 90.50 99 ILE A CA 1
ATOM 785 C C . ILE A 1 99 ? -9.686 7.626 6.026 1.00 90.50 99 ILE A C 1
ATOM 787 O O . ILE A 1 99 ? -10.376 8.641 6.143 1.00 90.50 99 ILE A O 1
ATOM 791 N N . ASN A 1 100 ? -9.370 7.111 4.834 1.00 89.56 100 ASN A N 1
ATOM 792 C CA . ASN A 1 100 ? -9.765 7.736 3.573 1.00 89.56 100 ASN A CA 1
ATOM 793 C C . ASN A 1 100 ? -11.173 7.325 3.127 1.00 89.56 100 ASN A C 1
ATOM 795 O O . ASN A 1 100 ? -11.952 8.182 2.714 1.00 89.56 100 ASN A O 1
ATOM 799 N N . LYS A 1 101 ? -11.504 6.030 3.195 1.00 89.50 101 LYS A N 1
ATOM 800 C CA . LYS A 1 101 ? -12.769 5.489 2.672 1.00 89.50 101 LYS A CA 1
ATOM 801 C C . LYS A 1 101 ? -13.897 5.467 3.709 1.00 89.50 101 LYS A C 1
ATOM 803 O O . LYS A 1 101 ? -15.059 5.574 3.331 1.00 89.50 101 LYS A O 1
ATOM 808 N N . PHE A 1 102 ? -13.576 5.374 5.000 1.00 91.00 102 PHE A N 1
ATOM 809 C CA . PHE A 1 102 ? -14.548 5.184 6.086 1.00 91.00 102 PHE A CA 1
ATOM 810 C C . PHE A 1 102 ? -14.525 6.324 7.110 1.00 91.00 102 PHE A C 1
ATOM 812 O O . PHE A 1 102 ? -14.741 6.122 8.302 1.00 91.00 102 PHE A O 1
ATOM 819 N N . LYS A 1 103 ? -14.312 7.559 6.637 1.00 90.94 103 LYS A N 1
ATOM 820 C CA . LYS A 1 103 ? -14.249 8.750 7.495 1.00 90.94 103 LYS A CA 1
ATOM 821 C C . LYS A 1 103 ? -15.512 8.950 8.354 1.00 90.94 103 LYS A C 1
ATOM 823 O O . LYS A 1 103 ? -15.430 9.539 9.415 1.00 90.94 103 LYS A O 1
ATOM 828 N N . SER A 1 104 ? -16.689 8.510 7.918 1.00 89.56 104 SER A N 1
ATOM 829 C CA . SER A 1 104 ? -17.920 8.685 8.706 1.00 89.56 104 SER A CA 1
ATOM 830 C C . SER A 1 104 ? -18.027 7.748 9.910 1.00 89.56 104 SER A C 1
ATOM 832 O O . SER A 1 104 ? -18.793 8.036 10.820 1.00 89.56 104 SER A O 1
ATOM 834 N N . ASP A 1 105 ? -17.306 6.627 9.891 1.00 90.38 105 ASP A N 1
ATOM 835 C CA . ASP A 1 105 ? -17.562 5.493 10.788 1.00 90.38 105 ASP A CA 1
ATOM 836 C C . ASP A 1 105 ? -16.546 5.420 11.937 1.00 90.38 105 ASP A C 1
ATOM 838 O O . ASP A 1 105 ? -16.662 4.585 12.828 1.00 90.38 105 ASP A O 1
ATOM 842 N N . ILE A 1 106 ? -15.527 6.283 11.909 1.00 90.62 106 ILE A N 1
ATOM 843 C CA . ILE A 1 106 ? -14.399 6.268 12.840 1.00 90.62 106 ILE A CA 1
ATOM 844 C C . ILE A 1 106 ? -14.442 7.530 13.695 1.00 90.62 106 ILE A C 1
ATOM 846 O O . ILE A 1 106 ? -14.521 8.647 13.184 1.00 90.62 106 ILE A O 1
ATOM 850 N N . GLU A 1 107 ? -14.326 7.359 15.005 1.00 88.81 107 GLU A N 1
ATOM 851 C CA . GLU A 1 107 ? -14.214 8.469 15.946 1.00 88.81 107 GLU A CA 1
ATOM 852 C C . GLU A 1 107 ? -12.778 9.023 15.984 1.00 88.81 107 GLU A C 1
ATOM 854 O O . GLU A 1 107 ? -11.805 8.286 15.835 1.00 88.81 107 GLU A O 1
ATOM 859 N N . ASN A 1 108 ? -12.619 10.328 16.236 1.00 90.50 108 ASN A N 1
ATOM 860 C CA . ASN A 1 108 ? -11.312 10.968 16.477 1.00 90.50 108 ASN A CA 1
ATOM 861 C C . ASN A 1 108 ? -10.263 10.774 15.356 1.00 90.50 108 ASN A C 1
ATOM 863 O O . ASN A 1 108 ? -9.079 10.547 15.598 1.00 90.50 108 ASN A O 1
ATOM 867 N N . ILE A 1 109 ? -10.678 10.907 14.099 1.00 91.88 109 ILE A N 1
ATOM 868 C CA . ILE A 1 109 ? -9.841 10.621 12.919 1.00 91.88 109 ILE A CA 1
ATOM 869 C C . ILE A 1 109 ? -8.576 11.473 12.863 1.00 91.88 109 ILE A C 1
ATOM 871 O O . ILE A 1 109 ? -7.516 10.986 12.471 1.00 91.88 109 ILE A O 1
ATOM 875 N N . ASP A 1 110 ? -8.675 12.749 13.226 1.00 91.81 110 ASP A N 1
ATOM 876 C CA . ASP A 1 110 ? -7.549 13.671 13.102 1.00 91.81 110 ASP A CA 1
ATOM 877 C C . ASP A 1 110 ? -6.442 13.349 14.113 1.00 91.81 110 ASP A C 1
ATOM 879 O O . ASP A 1 110 ? -5.264 13.394 13.759 1.00 91.81 110 ASP A O 1
ATOM 883 N N . THR A 1 111 ? -6.794 12.918 15.329 1.00 93.94 111 THR A N 1
ATOM 884 C CA . THR A 1 111 ? -5.797 12.465 16.310 1.00 93.94 111 THR A CA 1
ATOM 885 C C . THR A 1 111 ? -5.161 11.151 15.866 1.00 93.94 111 THR A C 1
ATOM 887 O O . THR A 1 111 ? -3.938 11.025 15.900 1.00 93.94 111 THR A O 1
ATOM 890 N N . ILE A 1 112 ? -5.957 10.208 15.350 1.00 94.62 112 ILE A N 1
ATOM 891 C CA . ILE A 1 112 ? -5.468 8.935 14.804 1.00 94.62 112 ILE A CA 1
ATOM 892 C C . ILE A 1 112 ? -4.476 9.174 13.655 1.00 94.62 112 ILE A C 1
ATOM 894 O O . ILE A 1 112 ? -3.399 8.578 13.650 1.00 94.62 112 ILE A O 1
ATOM 898 N N . LYS A 1 113 ? -4.779 10.086 12.719 1.00 93.19 113 LYS A N 1
ATOM 899 C CA . LYS A 1 113 ? -3.868 10.465 11.622 1.00 93.19 113 LYS A CA 1
ATOM 900 C C . LYS A 1 113 ? -2.524 10.965 12.139 1.00 93.19 113 LYS A C 1
ATOM 902 O O . LYS A 1 113 ? -1.487 10.500 11.671 1.00 93.19 113 LYS A O 1
ATOM 907 N N . ILE A 1 114 ? -2.548 11.892 13.098 1.00 94.56 114 ILE A N 1
ATOM 908 C CA . ILE A 1 114 ? -1.333 12.469 13.687 1.00 94.56 114 ILE A CA 1
ATOM 909 C C . ILE A 1 114 ? -0.505 11.373 14.369 1.00 94.56 114 ILE A C 1
ATOM 911 O O . ILE A 1 114 ? 0.702 11.292 14.155 1.00 94.56 114 ILE A O 1
ATOM 915 N N . LEU A 1 115 ? -1.148 10.495 15.143 1.00 95.94 115 LEU A N 1
ATOM 916 C CA . LEU A 1 115 ? -0.470 9.410 15.854 1.00 95.94 115 LEU A CA 1
ATOM 917 C C . LEU A 1 115 ? 0.131 8.366 14.899 1.00 95.94 115 LEU A C 1
ATOM 919 O O . LEU A 1 115 ? 1.260 7.922 15.101 1.00 95.94 115 LEU A O 1
ATOM 923 N N . ILE A 1 116 ? -0.580 7.990 13.833 1.00 95.06 116 ILE A N 1
ATOM 924 C CA . ILE A 1 116 ? -0.048 7.072 12.813 1.00 95.06 116 ILE A CA 1
ATOM 925 C C . ILE A 1 116 ? 1.145 7.697 12.094 1.00 95.06 116 ILE A C 1
ATOM 927 O O . ILE A 1 116 ? 2.139 7.007 11.864 1.00 95.06 116 ILE A O 1
ATOM 931 N N . GLN A 1 117 ? 1.064 8.986 11.758 1.00 93.62 117 GLN A N 1
ATOM 932 C CA . GLN A 1 117 ? 2.169 9.701 11.129 1.00 93.62 117 GLN A CA 1
ATOM 933 C C . GLN A 1 117 ? 3.399 9.737 12.047 1.00 93.62 117 GLN A C 1
ATOM 935 O O . GLN A 1 117 ? 4.496 9.400 11.609 1.00 93.62 117 GLN A O 1
ATOM 940 N N . ASP A 1 118 ? 3.217 10.039 13.334 1.00 94.69 118 ASP A N 1
ATOM 941 C CA . ASP A 1 118 ? 4.300 10.018 14.324 1.00 94.69 118 ASP A CA 1
ATOM 942 C C . ASP A 1 118 ? 4.920 8.613 14.482 1.00 94.69 118 ASP A C 1
ATOM 944 O O . ASP A 1 118 ? 6.143 8.464 14.564 1.00 94.69 118 ASP A O 1
ATOM 948 N N . LEU A 1 119 ? 4.102 7.553 14.473 1.00 95.25 119 LEU A N 1
ATOM 949 C CA . LEU A 1 119 ? 4.596 6.173 14.505 1.00 95.25 119 LEU A CA 1
ATOM 950 C C . LEU A 1 119 ? 5.404 5.823 13.245 1.00 95.25 119 LEU A C 1
ATOM 952 O O . LEU A 1 119 ? 6.478 5.222 13.352 1.00 95.25 119 LEU A O 1
ATOM 956 N N . TRP A 1 120 ? 4.907 6.211 12.068 1.00 94.50 120 TRP A N 1
ATOM 957 C CA . TRP A 1 120 ? 5.591 6.017 10.791 1.00 94.50 120 TRP A CA 1
ATOM 958 C C . TRP A 1 120 ? 6.942 6.732 10.770 1.00 94.50 120 TRP A C 1
ATOM 960 O O . TRP A 1 120 ? 7.958 6.109 10.468 1.00 94.50 120 TRP A O 1
ATOM 970 N N . ASP A 1 121 ? 6.987 8.006 11.159 1.00 93.88 121 ASP A N 1
ATOM 971 C CA . ASP A 1 121 ? 8.217 8.799 11.157 1.00 93.88 121 ASP A CA 1
ATOM 972 C C . ASP A 1 121 ? 9.269 8.225 12.114 1.00 93.88 121 ASP A C 1
ATOM 974 O O . ASP A 1 121 ? 10.451 8.146 1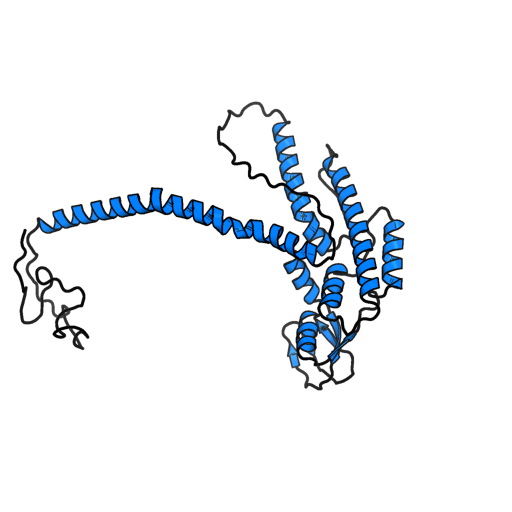1.766 1.00 93.88 121 ASP A O 1
ATOM 978 N N . LYS A 1 122 ? 8.853 7.729 13.286 1.00 93.50 122 LYS A N 1
ATOM 979 C CA . LYS A 1 122 ? 9.750 7.043 14.230 1.00 93.50 122 LYS A CA 1
ATOM 980 C C . LYS A 1 122 ? 10.346 5.768 13.656 1.00 93.50 122 LYS A C 1
ATOM 982 O O . LYS A 1 122 ? 11.557 5.557 13.759 1.00 93.50 122 LYS A O 1
ATOM 987 N N . ARG A 1 123 ? 9.521 4.916 13.049 1.00 94.69 123 ARG A N 1
ATOM 988 C CA . ARG A 1 123 ? 9.993 3.661 12.450 1.00 94.69 123 ARG A CA 1
ATOM 989 C C . ARG A 1 123 ? 10.845 3.923 11.214 1.00 94.69 123 ARG A C 1
ATOM 991 O O . ARG A 1 123 ? 11.902 3.316 11.059 1.00 94.69 123 ARG A O 1
ATOM 998 N N . LEU A 1 124 ? 10.479 4.905 10.397 1.00 91.88 124 LEU A N 1
ATOM 999 C CA . LEU A 1 124 ? 11.263 5.320 9.241 1.00 91.88 124 LEU A CA 1
ATOM 1000 C C . LEU A 1 124 ? 12.618 5.913 9.645 1.00 91.88 124 LEU A C 1
ATOM 1002 O O . LEU A 1 124 ? 13.629 5.627 9.000 1.00 91.88 124 LEU A O 1
ATOM 1006 N N . TRP A 1 125 ? 12.674 6.698 10.723 1.00 91.81 125 TRP A N 1
ATOM 1007 C CA . TRP A 1 125 ? 13.936 7.184 11.282 1.00 91.81 125 TRP A CA 1
ATOM 1008 C C . TRP A 1 125 ? 14.832 6.019 11.714 1.00 91.81 125 TRP A C 1
ATOM 1010 O O . TRP A 1 125 ? 15.979 5.944 11.274 1.00 91.81 125 TRP A O 1
ATOM 1020 N N . LYS A 1 126 ? 14.296 5.049 12.466 1.00 91.50 126 LYS A N 1
ATOM 1021 C CA . LYS A 1 126 ? 15.042 3.840 12.853 1.00 91.50 126 LYS A CA 1
ATOM 1022 C C . LYS A 1 126 ? 15.538 3.043 11.648 1.00 91.50 126 LYS A C 1
ATOM 1024 O O . LYS A 1 126 ? 16.696 2.626 11.634 1.00 91.50 126 LYS A O 1
ATOM 1029 N N . MET A 1 127 ? 14.691 2.863 10.631 1.00 90.31 127 MET A N 1
ATOM 1030 C CA . MET A 1 127 ? 15.057 2.200 9.376 1.00 90.31 127 MET A CA 1
ATOM 1031 C C . MET A 1 127 ? 16.233 2.912 8.714 1.00 90.31 127 MET A C 1
ATOM 1033 O O . MET A 1 127 ? 17.247 2.285 8.420 1.00 90.31 127 MET A O 1
ATOM 1037 N N . ARG A 1 128 ? 16.150 4.236 8.540 1.00 88.31 128 ARG A N 1
ATOM 1038 C CA . ARG A 1 128 ? 17.232 5.037 7.949 1.00 88.31 128 ARG A CA 1
ATOM 1039 C C . ARG A 1 128 ? 18.525 4.922 8.753 1.00 88.31 128 ARG A C 1
ATOM 1041 O O . ARG A 1 128 ? 19.574 4.664 8.169 1.00 88.31 128 ARG A O 1
ATOM 1048 N N . SER A 1 129 ? 18.460 5.048 10.078 1.00 88.50 129 SER A N 1
ATOM 1049 C CA . SER A 1 129 ? 19.629 4.886 10.949 1.00 88.50 129 SER A CA 1
ATOM 1050 C C . SER A 1 129 ? 20.241 3.485 10.853 1.00 88.50 129 SER A C 1
ATOM 1052 O O . SER A 1 129 ? 21.464 3.352 10.881 1.00 88.50 129 SER A O 1
ATOM 1054 N N . SER A 1 130 ? 19.420 2.441 10.710 1.00 87.50 130 SER A N 1
ATOM 1055 C CA . SER A 1 130 ? 19.890 1.070 10.487 1.00 87.50 130 SER A CA 1
ATOM 1056 C C . SER A 1 130 ? 20.589 0.918 9.132 1.00 87.50 130 SER A C 1
ATOM 1058 O O . SER A 1 130 ? 21.662 0.320 9.071 1.00 87.50 130 SER A O 1
ATOM 1060 N N . LEU A 1 131 ? 20.052 1.522 8.070 1.00 86.69 131 LEU A N 1
ATOM 1061 C CA . LEU A 1 131 ? 20.657 1.477 6.737 1.00 86.69 131 LEU A CA 1
ATOM 1062 C C . LEU A 1 131 ? 21.986 2.213 6.643 1.00 86.69 131 LEU A C 1
ATOM 1064 O O . LEU A 1 131 ? 22.907 1.719 6.004 1.00 86.69 131 LEU A O 1
ATOM 1068 N N . VAL A 1 132 ? 22.116 3.368 7.296 1.00 85.94 132 VAL A N 1
ATOM 1069 C CA . VAL A 1 132 ? 23.400 4.081 7.349 1.00 85.94 132 VAL A CA 1
ATOM 1070 C C . VAL A 1 132 ? 24.464 3.196 7.998 1.00 85.94 132 VAL A C 1
ATOM 1072 O O . VAL A 1 132 ? 25.560 3.063 7.460 1.00 85.94 132 VAL A O 1
ATOM 1075 N N . LYS A 1 133 ? 24.126 2.526 9.108 1.00 84.44 133 LYS A N 1
ATOM 1076 C CA . LYS A 1 133 ? 25.040 1.580 9.765 1.00 84.44 133 LYS A CA 1
ATOM 1077 C C . LYS A 1 133 ? 25.413 0.417 8.848 1.00 84.44 133 LYS A C 1
ATOM 1079 O O . LYS A 1 133 ? 26.566 0.013 8.855 1.00 84.44 133 LYS A O 1
ATOM 1084 N N . PHE A 1 134 ? 24.472 -0.086 8.053 1.00 83.88 134 PHE A N 1
ATOM 1085 C CA . PHE A 1 134 ? 24.738 -1.137 7.074 1.00 83.88 134 PHE A CA 1
ATOM 1086 C C . PHE A 1 134 ? 25.678 -0.678 5.952 1.00 83.88 134 PHE A C 1
ATOM 1088 O O . PHE A 1 134 ? 26.658 -1.353 5.666 1.00 83.88 134 PHE A O 1
ATOM 1095 N N . PHE A 1 135 ? 25.435 0.483 5.342 1.00 82.38 135 PHE A N 1
ATOM 1096 C CA . PHE A 1 135 ? 26.251 0.950 4.217 1.00 82.38 135 PHE A CA 1
ATOM 1097 C C . PHE A 1 135 ? 27.688 1.320 4.597 1.00 82.38 135 PHE A C 1
ATOM 1099 O O . PHE A 1 135 ? 28.571 1.284 3.744 1.00 82.38 135 PHE A O 1
ATOM 1106 N N . VAL A 1 136 ? 27.931 1.657 5.865 1.00 83.00 136 VAL A N 1
ATOM 1107 C CA . VAL A 1 136 ? 29.278 1.918 6.394 1.00 83.00 136 VAL A CA 1
ATOM 1108 C C . VAL A 1 136 ? 30.047 0.617 6.678 1.00 83.00 136 VAL A C 1
ATOM 1110 O O . VAL A 1 136 ? 31.272 0.637 6.758 1.00 83.00 136 VAL A O 1
ATOM 1113 N N . GLN A 1 137 ? 29.372 -0.528 6.820 1.00 79.00 137 GLN A N 1
ATOM 1114 C CA . GLN A 1 137 ? 30.041 -1.794 7.131 1.00 79.00 137 GLN A CA 1
ATOM 1115 C C . GLN A 1 137 ? 30.834 -2.330 5.930 1.00 79.00 137 GLN A C 1
ATOM 1117 O O . GLN A 1 137 ? 30.293 -2.611 4.861 1.00 79.00 137 GLN A O 1
ATOM 1122 N N . GLU A 1 138 ? 32.138 -2.546 6.120 1.00 69.88 138 GLU A N 1
ATOM 1123 C CA . GLU A 1 138 ? 33.010 -3.051 5.053 1.00 69.88 138 GLU A CA 1
ATOM 1124 C C . GLU A 1 138 ? 32.995 -4.587 4.926 1.00 69.88 138 GLU A C 1
ATOM 1126 O O . GLU A 1 138 ? 33.093 -5.110 3.819 1.00 69.88 138 GLU A O 1
ATOM 1131 N N . ASN A 1 139 ? 32.790 -5.323 6.023 1.00 66.50 139 ASN A N 1
ATOM 1132 C CA . ASN A 1 139 ? 32.995 -6.781 6.054 1.00 66.50 139 ASN A CA 1
ATOM 1133 C C . ASN A 1 139 ? 31.708 -7.623 6.068 1.00 66.50 139 ASN A C 1
ATOM 1135 O O . ASN A 1 139 ? 31.776 -8.845 5.962 1.00 66.50 139 ASN A O 1
ATOM 1139 N N . ILE A 1 140 ? 30.532 -7.004 6.211 1.00 71.25 140 ILE A N 1
ATOM 1140 C CA . ILE A 1 140 ? 29.264 -7.718 6.414 1.00 71.25 140 ILE A CA 1
ATOM 1141 C C . ILE A 1 140 ? 28.274 -7.318 5.317 1.00 71.25 140 ILE A C 1
ATOM 1143 O O . ILE A 1 140 ? 27.972 -6.144 5.148 1.00 71.25 140 ILE A O 1
ATOM 1147 N N . CYS A 1 141 ? 27.762 -8.303 4.572 1.00 70.88 141 CYS A N 1
ATOM 1148 C CA . CYS A 1 141 ? 26.805 -8.095 3.472 1.00 70.88 141 CYS A CA 1
ATOM 1149 C C . CYS A 1 141 ? 25.364 -8.503 3.832 1.00 70.88 141 CYS A C 1
ATOM 1151 O O . CYS A 1 141 ? 24.528 -8.650 2.945 1.00 70.88 141 CYS A O 1
ATOM 1153 N N . HIS A 1 142 ? 25.066 -8.728 5.115 1.00 81.19 142 HIS A N 1
ATOM 1154 C CA . HIS A 1 142 ? 23.751 -9.172 5.577 1.00 81.19 142 HIS A CA 1
ATOM 1155 C C . HIS A 1 142 ? 23.206 -8.254 6.675 1.00 81.19 142 HIS A C 1
ATOM 1157 O O . HIS A 1 142 ? 23.946 -7.796 7.542 1.00 81.19 142 HIS A O 1
ATOM 1163 N N . VAL A 1 143 ? 21.892 -8.027 6.664 1.00 82.50 143 VAL A N 1
ATOM 1164 C 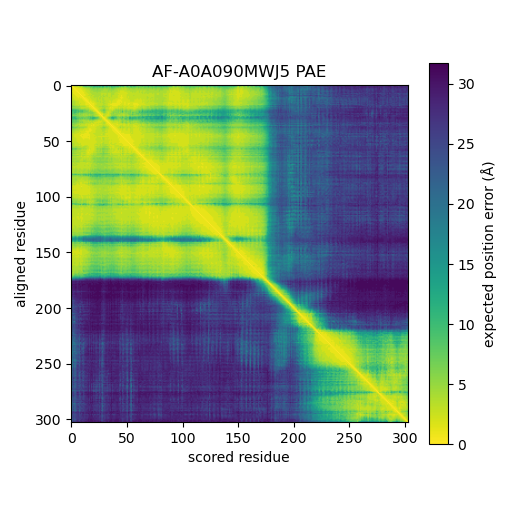CA . VAL A 1 143 ? 21.170 -7.323 7.733 1.00 82.50 143 VAL A CA 1
ATOM 1165 C C . VAL A 1 143 ? 19.911 -8.102 8.047 1.00 82.50 143 VAL A C 1
ATOM 1167 O O . VAL A 1 143 ? 19.144 -8.445 7.149 1.00 82.50 143 VAL A O 1
ATOM 1170 N N . ARG A 1 144 ? 19.674 -8.351 9.334 1.00 84.88 144 ARG A N 1
ATOM 1171 C CA . ARG A 1 144 ? 18.415 -8.916 9.808 1.00 84.88 144 ARG A CA 1
ATOM 1172 C C . ARG A 1 144 ? 17.534 -7.798 10.349 1.00 84.88 144 ARG A C 1
ATOM 1174 O O . ARG A 1 144 ? 17.869 -7.181 11.357 1.00 84.88 144 ARG A O 1
ATOM 1181 N N . ILE A 1 145 ? 16.400 -7.571 9.695 1.00 87.19 145 ILE A N 1
ATOM 1182 C CA . ILE A 1 145 ? 15.388 -6.605 10.125 1.00 87.19 145 ILE A CA 1
ATOM 1183 C C . ILE A 1 145 ? 14.124 -7.389 10.466 1.00 87.19 145 ILE A C 1
ATOM 1185 O O . ILE A 1 145 ? 13.424 -7.872 9.581 1.00 87.19 145 ILE A O 1
ATOM 1189 N N . ASN A 1 146 ? 13.861 -7.559 11.760 1.00 90.44 146 ASN A N 1
ATOM 1190 C CA . ASN A 1 146 ? 12.655 -8.236 12.235 1.00 90.44 146 ASN A CA 1
ATOM 1191 C C . ASN A 1 146 ? 11.499 -7.233 12.352 1.00 90.44 146 ASN A C 1
ATOM 1193 O O . ASN A 1 146 ? 11.743 -6.050 12.573 1.00 90.44 146 ASN A O 1
ATOM 1197 N N . ASN A 1 147 ? 10.256 -7.720 12.277 1.00 92.31 147 ASN A N 1
ATOM 1198 C CA . ASN A 1 147 ? 9.027 -6.945 12.512 1.00 92.31 147 ASN A CA 1
ATOM 1199 C C . ASN A 1 147 ? 8.846 -5.708 11.612 1.00 92.31 147 ASN A C 1
ATOM 1201 O O . ASN A 1 147 ? 8.170 -4.756 12.007 1.00 92.31 147 ASN A O 1
ATOM 1205 N N . ILE A 1 148 ? 9.441 -5.702 10.418 1.00 92.12 148 ILE A N 1
ATOM 1206 C CA . ILE A 1 148 ? 9.163 -4.679 9.408 1.00 92.12 148 ILE A CA 1
ATOM 1207 C C . ILE A 1 148 ? 7.801 -4.947 8.765 1.00 92.12 148 ILE A C 1
ATOM 1209 O O . ILE A 1 148 ? 7.455 -6.093 8.482 1.00 92.12 148 ILE A O 1
ATOM 1213 N N . THR A 1 149 ? 7.022 -3.894 8.542 1.00 92.50 149 THR A N 1
ATOM 1214 C CA . THR A 1 149 ? 5.738 -4.015 7.846 1.00 92.50 149 THR A CA 1
ATOM 1215 C C . THR A 1 149 ? 5.937 -4.057 6.331 1.00 92.50 149 THR A C 1
ATOM 1217 O O . THR A 1 149 ? 6.951 -3.598 5.795 1.00 92.50 149 THR A O 1
ATOM 1220 N N . LEU A 1 150 ? 4.941 -4.584 5.618 1.00 90.38 150 LEU A N 1
ATOM 1221 C CA . LEU A 1 150 ? 4.971 -4.701 4.161 1.00 90.38 150 LEU A CA 1
ATOM 1222 C C . LEU A 1 150 ? 5.157 -3.337 3.475 1.00 90.38 150 LEU A C 1
ATOM 1224 O O . LEU A 1 150 ? 6.007 -3.200 2.597 1.00 90.38 150 LEU A O 1
ATOM 1228 N N . LEU A 1 151 ? 4.436 -2.310 3.943 1.00 89.81 151 LEU A N 1
ATOM 1229 C CA . LEU A 1 151 ? 4.516 -0.946 3.410 1.00 89.81 151 LEU A CA 1
ATOM 1230 C C . LEU A 1 151 ? 5.906 -0.324 3.592 1.00 89.81 151 LEU A C 1
ATOM 1232 O O . LEU A 1 151 ? 6.436 0.297 2.671 1.00 89.81 151 LEU A O 1
ATOM 1236 N N . GLU A 1 152 ? 6.518 -0.506 4.762 1.00 90.75 152 GLU A N 1
ATOM 1237 C CA . GLU A 1 152 ? 7.875 -0.018 5.034 1.00 90.75 152 GLU A CA 1
ATOM 1238 C C . GLU A 1 152 ? 8.898 -0.692 4.114 1.00 90.75 152 GLU A C 1
ATOM 1240 O O . GLU A 1 152 ? 9.781 -0.026 3.571 1.00 90.75 152 GLU A O 1
ATOM 1245 N N . SER A 1 153 ? 8.752 -2.000 3.892 1.00 89.31 153 SER A N 1
ATOM 1246 C CA . SER A 1 153 ? 9.606 -2.755 2.975 1.00 89.31 153 SER A CA 1
ATOM 1247 C C . SER A 1 153 ? 9.420 -2.300 1.518 1.00 89.31 153 SER A C 1
ATOM 1249 O O . SER A 1 153 ? 10.412 -2.042 0.835 1.00 89.31 153 SER A O 1
ATOM 1251 N N . CYS A 1 154 ? 8.172 -2.090 1.067 1.00 89.25 154 CYS A N 1
ATOM 1252 C CA . CYS A 1 154 ? 7.841 -1.481 -0.234 1.00 89.25 154 CYS A CA 1
ATOM 1253 C C . CYS A 1 154 ? 8.546 -0.119 -0.411 1.00 89.25 154 CYS A C 1
ATOM 1255 O O . CYS A 1 154 ? 9.150 0.137 -1.452 1.00 89.25 154 CYS A O 1
ATOM 1257 N N . TYR A 1 155 ? 8.496 0.750 0.607 1.00 87.81 155 TYR A N 1
ATOM 1258 C CA . TYR A 1 155 ? 9.057 2.105 0.546 1.00 87.81 155 TYR A CA 1
ATOM 1259 C C . TYR A 1 155 ? 10.592 2.116 0.523 1.00 87.81 155 TYR A C 1
ATOM 1261 O O . TYR A 1 155 ? 11.214 2.840 -0.255 1.00 87.81 155 TYR A O 1
ATOM 1269 N N . VAL A 1 156 ? 11.224 1.314 1.381 1.00 85.81 156 VAL A N 1
ATOM 1270 C CA . VAL A 1 156 ? 12.678 1.341 1.578 1.00 85.81 156 VAL A CA 1
ATOM 1271 C C . VAL A 1 156 ? 13.420 0.429 0.587 1.00 85.81 156 VAL A C 1
ATOM 1273 O O . VAL A 1 156 ? 14.575 0.694 0.245 1.00 85.81 156 VAL A O 1
ATOM 1276 N N . GLY A 1 157 ? 12.769 -0.617 0.077 1.00 87.00 157 GLY A N 1
ATOM 1277 C CA . GLY A 1 157 ? 13.365 -1.627 -0.802 1.00 87.00 157 GLY A CA 1
ATOM 1278 C C . GLY A 1 157 ? 14.134 -1.064 -2.008 1.00 87.00 157 GLY A C 1
ATOM 1279 O O . GLY A 1 157 ? 15.304 -1.418 -2.179 1.00 87.00 157 GLY A O 1
ATOM 1280 N N . PRO A 1 158 ? 13.558 -0.152 -2.817 1.00 88.12 158 PRO A N 1
ATOM 1281 C CA . PRO A 1 158 ? 14.255 0.438 -3.964 1.00 88.12 158 PRO A CA 1
ATOM 1282 C C . PRO A 1 158 ? 15.525 1.212 -3.582 1.00 88.12 158 PRO A C 1
ATOM 1284 O O . PRO A 1 158 ? 16.514 1.186 -4.321 1.00 88.12 158 PRO A O 1
ATOM 1287 N N . ILE A 1 159 ? 15.513 1.869 -2.417 1.00 85.69 159 ILE A N 1
ATOM 1288 C CA . ILE A 1 159 ? 16.649 2.636 -1.890 1.00 85.69 159 ILE A CA 1
ATOM 1289 C C . ILE A 1 159 ? 17.786 1.682 -1.527 1.00 85.69 159 ILE A C 1
ATOM 1291 O O . ILE A 1 159 ? 18.920 1.895 -1.953 1.00 85.69 159 ILE A O 1
ATOM 1295 N N . ILE A 1 160 ? 17.478 0.607 -0.792 1.00 85.81 160 ILE A N 1
ATOM 1296 C CA . ILE A 1 160 ? 18.466 -0.412 -0.417 1.00 85.81 160 ILE A CA 1
ATOM 1297 C C . ILE A 1 160 ? 19.050 -1.052 -1.669 1.00 85.81 160 ILE A C 1
ATOM 1299 O O . ILE A 1 160 ? 20.263 -1.091 -1.830 1.00 85.81 160 ILE A O 1
ATOM 1303 N N . PHE A 1 161 ? 18.196 -1.502 -2.585 1.00 86.69 161 PHE A N 1
ATOM 1304 C CA . PHE A 1 161 ? 18.623 -2.197 -3.792 1.00 86.69 161 PHE A CA 1
ATOM 1305 C C . PHE A 1 161 ? 19.559 -1.349 -4.657 1.00 86.69 161 PHE A C 1
ATOM 1307 O O . PHE A 1 161 ? 20.619 -1.811 -5.081 1.00 86.69 161 PHE A O 1
ATOM 1314 N N . THR A 1 162 ? 19.183 -0.093 -4.900 1.00 87.25 162 THR A N 1
ATOM 1315 C CA . THR A 1 162 ? 19.987 0.830 -5.710 1.00 87.25 162 THR A CA 1
ATOM 1316 C C 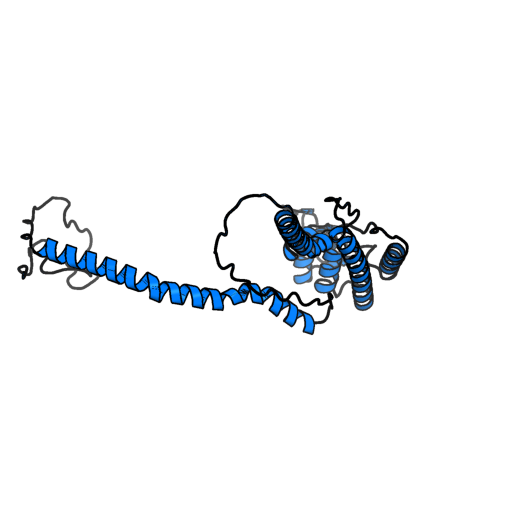. THR A 1 162 ? 21.281 1.207 -4.989 1.00 87.25 162 THR A C 1
ATOM 1318 O O . THR A 1 162 ? 22.350 1.189 -5.599 1.00 87.25 162 THR A O 1
ATOM 1321 N N . GLY A 1 163 ? 21.202 1.495 -3.685 1.00 85.25 163 GLY A N 1
ATOM 1322 C CA . GLY A 1 163 ? 22.359 1.814 -2.850 1.00 85.25 163 GLY A CA 1
ATOM 1323 C C . GLY A 1 163 ? 23.382 0.679 -2.818 1.00 85.25 163 GLY A C 1
ATOM 1324 O O . GLY A 1 163 ? 24.550 0.900 -3.129 1.00 85.25 163 GLY A O 1
ATOM 1325 N N . SER A 1 164 ? 22.935 -0.548 -2.547 1.00 84.25 164 SER A N 1
ATOM 1326 C CA . SER A 1 164 ? 23.783 -1.744 -2.532 1.00 84.25 164 SER A CA 1
ATOM 1327 C C . SER A 1 164 ? 24.428 -2.009 -3.889 1.00 84.25 164 SER A C 1
ATOM 1329 O O . SER A 1 164 ? 25.640 -2.183 -3.952 1.00 84.25 164 SER A O 1
ATOM 1331 N N . LYS A 1 165 ? 23.675 -1.941 -4.998 1.00 87.06 165 LYS A N 1
ATOM 1332 C CA . LYS A 1 165 ? 24.247 -2.114 -6.347 1.00 87.06 165 LYS A CA 1
ATOM 1333 C C . LYS A 1 165 ? 25.354 -1.106 -6.654 1.00 87.06 165 LYS A C 1
ATOM 1335 O O . LYS A 1 165 ? 26.378 -1.468 -7.239 1.00 87.06 165 LYS A O 1
ATOM 1340 N N . ASN A 1 166 ? 25.156 0.155 -6.276 1.00 86.75 166 ASN A N 1
ATOM 1341 C CA . ASN A 1 166 ? 26.150 1.202 -6.491 1.00 86.75 166 ASN A CA 1
ATOM 1342 C C . ASN A 1 166 ? 27.403 0.960 -5.641 1.00 86.75 166 ASN A C 1
ATOM 1344 O O . ASN A 1 166 ? 28.514 1.036 -6.165 1.00 86.75 166 ASN A O 1
ATOM 1348 N N . LEU A 1 167 ? 27.232 0.607 -4.366 1.00 83.75 167 LEU A N 1
ATOM 1349 C CA . LEU A 1 167 ? 28.343 0.284 -3.470 1.00 83.75 167 LEU A CA 1
ATOM 1350 C C . LEU A 1 167 ? 29.117 -0.951 -3.925 1.00 83.75 167 LEU A C 1
ATOM 1352 O O . LEU A 1 167 ? 30.343 -0.916 -3.939 1.00 83.75 167 LEU A O 1
ATOM 1356 N N . ASP A 1 168 ? 28.434 -1.998 -4.381 1.00 83.69 168 ASP A N 1
ATOM 1357 C CA . ASP A 1 168 ? 29.078 -3.187 -4.939 1.00 83.69 168 ASP A CA 1
ATOM 1358 C C . ASP A 1 168 ? 29.882 -2.850 -6.194 1.00 83.69 168 ASP A C 1
ATOM 1360 O O . ASP A 1 168 ? 30.986 -3.358 -6.388 1.00 83.69 168 ASP A O 1
ATOM 1364 N N . THR A 1 169 ? 29.358 -1.961 -7.043 1.00 87.31 169 THR A N 1
ATOM 1365 C CA . THR A 1 169 ? 30.081 -1.481 -8.228 1.00 87.31 169 THR A CA 1
ATOM 1366 C C . THR A 1 169 ? 31.348 -0.724 -7.816 1.00 87.31 169 THR A C 1
ATOM 1368 O O . THR A 1 169 ? 32.416 -0.982 -8.367 1.00 87.31 169 THR A O 1
ATOM 1371 N N . ILE A 1 170 ? 31.264 0.159 -6.814 1.00 83.75 170 ILE A N 1
ATOM 1372 C CA . ILE A 1 170 ? 32.416 0.898 -6.267 1.00 83.75 170 ILE A CA 1
ATOM 1373 C C . ILE A 1 170 ? 33.431 -0.057 -5.630 1.00 83.75 170 ILE A C 1
ATOM 1375 O O . ILE A 1 170 ? 34.627 0.058 -5.891 1.00 83.75 170 ILE A O 1
ATOM 1379 N N . ARG A 1 171 ? 32.976 -1.035 -4.840 1.00 79.06 171 ARG A N 1
ATOM 1380 C CA . ARG A 1 171 ? 33.842 -2.040 -4.213 1.00 79.06 171 ARG A CA 1
ATOM 1381 C C . ARG A 1 171 ? 34.572 -2.873 -5.267 1.00 79.06 171 ARG A C 1
ATOM 1383 O O . ARG A 1 171 ? 35.771 -3.087 -5.129 1.00 79.06 171 ARG A O 1
ATOM 1390 N N . LYS A 1 172 ? 33.892 -3.272 -6.349 1.00 81.81 172 LYS A N 1
ATOM 1391 C CA . LYS A 1 172 ? 34.513 -3.967 -7.492 1.00 81.81 172 LYS A CA 1
ATOM 1392 C C . LYS A 1 172 ? 35.550 -3.106 -8.214 1.00 81.81 172 LYS A C 1
ATOM 1394 O O . LYS A 1 172 ? 36.587 -3.634 -8.581 1.00 81.81 172 LYS A O 1
ATOM 1399 N N . MET A 1 173 ? 35.299 -1.805 -8.387 1.00 80.50 173 MET A N 1
ATOM 1400 C CA . MET A 1 173 ? 36.275 -0.874 -8.976 1.00 80.50 173 MET A CA 1
ATOM 1401 C C . MET A 1 173 ? 37.498 -0.643 -8.074 1.00 80.50 173 MET A C 1
ATOM 1403 O O . MET A 1 173 ? 38.593 -0.412 -8.576 1.00 80.50 173 MET A O 1
ATOM 1407 N N . ARG A 1 174 ? 37.316 -0.689 -6.748 1.00 69.56 174 ARG A N 1
ATOM 1408 C CA . ARG A 1 174 ? 38.387 -0.493 -5.760 1.00 69.56 174 ARG A CA 1
ATOM 1409 C C . ARG A 1 174 ? 39.298 -1.714 -5.606 1.00 69.56 174 ARG A C 1
ATOM 1411 O O . ARG A 1 174 ? 40.449 -1.548 -5.215 1.00 69.56 174 ARG A O 1
ATOM 1418 N N . MET A 1 175 ? 38.812 -2.918 -5.907 1.00 54.00 175 MET A N 1
ATOM 1419 C CA . MET A 1 175 ? 39.659 -4.110 -5.983 1.00 54.00 175 MET A CA 1
ATOM 1420 C C . MET A 1 175 ? 40.462 -4.053 -7.291 1.00 54.00 175 MET A C 1
ATOM 1422 O O . MET A 1 175 ? 39.852 -4.071 -8.361 1.00 54.00 175 MET A O 1
ATOM 1426 N N . PRO A 1 176 ? 41.805 -3.977 -7.258 1.00 48.81 176 PRO A N 1
ATOM 1427 C CA . PRO A 1 176 ? 42.599 -3.896 -8.472 1.00 48.81 176 PRO A CA 1
ATOM 1428 C C . PRO A 1 176 ? 42.628 -5.273 -9.140 1.00 48.81 176 PRO A C 1
ATOM 1430 O O . PRO A 1 176 ? 43.547 -6.063 -8.945 1.00 48.81 176 PRO A O 1
ATOM 1433 N N . THR A 1 177 ? 41.626 -5.584 -9.961 1.00 47.16 177 THR A N 1
ATOM 1434 C CA . THR A 1 177 ? 41.832 -6.556 -11.035 1.00 47.16 177 THR A CA 1
ATOM 1435 C C . THR A 1 177 ? 42.736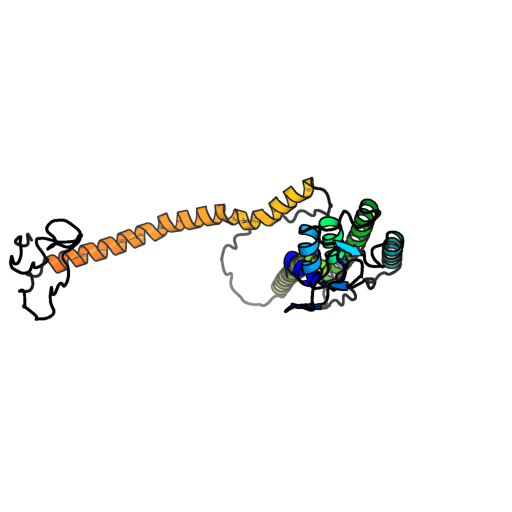 -5.903 -12.066 1.00 47.16 177 THR A C 1
ATOM 1437 O O . THR A 1 177 ? 42.306 -5.081 -12.875 1.00 47.16 177 THR A O 1
ATOM 1440 N N . ILE A 1 178 ? 44.015 -6.265 -11.992 1.00 49.59 178 ILE A N 1
ATOM 1441 C CA . ILE A 1 178 ? 44.979 -6.141 -13.081 1.00 49.59 178 ILE A CA 1
ATOM 1442 C C . ILE A 1 178 ? 44.289 -6.648 -14.357 1.00 49.59 178 ILE A C 1
ATOM 1444 O O . ILE A 1 178 ? 43.721 -7.737 -14.368 1.00 49.59 178 ILE A O 1
ATOM 1448 N N . SER A 1 179 ? 44.335 -5.837 -15.412 1.00 46.84 179 SER A N 1
ATOM 1449 C CA . SER A 1 179 ? 43.686 -6.042 -16.712 1.00 46.84 179 SER A CA 1
ATOM 1450 C C . SER A 1 179 ? 42.159 -5.931 -16.736 1.00 46.84 179 SER A C 1
ATOM 1452 O O . SER A 1 179 ? 41.436 -6.911 -16.574 1.00 46.84 179 SER A O 1
ATOM 1454 N N . ARG A 1 180 ? 41.670 -4.770 -17.189 1.00 45.41 180 ARG A N 1
ATOM 1455 C CA . ARG A 1 180 ? 41.007 -4.701 -18.503 1.00 45.41 180 ARG A CA 1
ATOM 1456 C C . ARG A 1 180 ? 40.922 -3.267 -19.016 1.00 45.41 180 ARG A C 1
ATOM 1458 O O . ARG A 1 180 ? 40.579 -2.332 -18.304 1.00 45.41 180 ARG A O 1
ATOM 1465 N N . VAL A 1 181 ? 41.307 -3.160 -20.278 1.00 42.94 181 VAL A N 1
ATOM 1466 C CA . VAL A 1 181 ? 41.445 -1.964 -21.097 1.00 42.94 181 VAL A CA 1
ATOM 1467 C C . VAL A 1 181 ? 40.139 -1.171 -21.149 1.00 42.94 181 VAL A C 1
ATOM 1469 O O . VAL A 1 181 ? 39.046 -1.727 -21.228 1.00 42.94 181 VAL A O 1
ATOM 1472 N N . ILE A 1 182 ? 40.313 0.144 -21.101 1.00 44.53 182 ILE A N 1
ATOM 1473 C CA . ILE A 1 182 ? 39.330 1.220 -21.191 1.00 44.53 182 ILE A CA 1
ATOM 1474 C C . ILE A 1 182 ? 38.271 0.920 -22.270 1.00 44.53 182 ILE A C 1
ATOM 1476 O O . ILE A 1 182 ? 38.556 0.992 -23.463 1.00 44.53 182 ILE A O 1
ATOM 1480 N N . SER A 1 183 ? 37.027 0.652 -21.863 1.00 45.75 183 SER A N 1
ATOM 1481 C CA . SER A 1 183 ? 35.869 0.759 -22.756 1.00 45.75 183 SER A CA 1
ATOM 1482 C C . SER A 1 183 ? 35.329 2.190 -22.691 1.00 45.75 183 SER A C 1
ATOM 1484 O O . SER A 1 183 ? 34.632 2.560 -21.743 1.00 45.75 183 SER A O 1
ATOM 1486 N N . LEU A 1 184 ? 35.666 3.005 -23.691 1.00 44.91 184 LEU A N 1
ATOM 1487 C CA . LEU A 1 184 ? 35.060 4.316 -23.924 1.00 44.91 184 LEU A CA 1
ATOM 1488 C C . LEU A 1 184 ? 33.615 4.123 -24.406 1.00 44.91 184 LEU A C 1
ATOM 1490 O O . LEU A 1 184 ? 33.356 4.024 -25.600 1.00 44.91 184 LEU A O 1
ATOM 1494 N N . VAL A 1 185 ? 32.666 4.072 -23.472 1.00 44.03 185 VAL A N 1
ATOM 1495 C CA . VAL A 1 185 ? 31.241 4.266 -23.771 1.00 44.03 185 VAL A CA 1
ATOM 1496 C C . VAL A 1 185 ? 30.739 5.405 -22.885 1.00 44.03 185 VAL A C 1
ATOM 1498 O O . VAL A 1 185 ? 30.827 5.294 -21.658 1.00 44.03 185 VAL A O 1
ATOM 1501 N N . PRO A 1 186 ? 30.221 6.511 -23.450 1.00 40.00 186 PRO A N 1
ATOM 1502 C CA . PRO A 1 186 ? 29.682 7.592 -22.645 1.00 40.00 186 PRO A CA 1
ATOM 1503 C C . PRO A 1 186 ? 28.372 7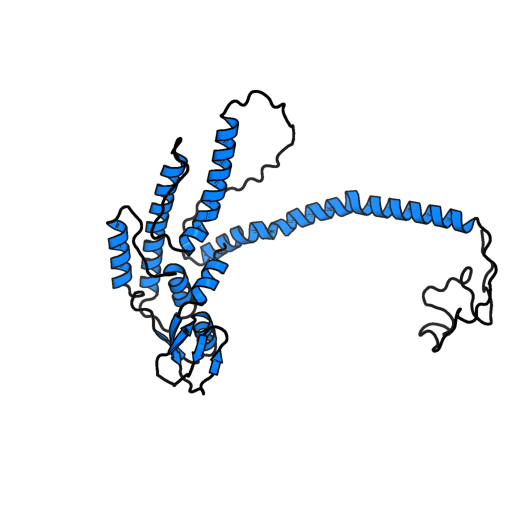.117 -22.013 1.00 40.00 186 PRO A C 1
ATOM 1505 O O . PRO A 1 186 ? 27.338 6.989 -22.668 1.00 40.00 186 PRO A O 1
ATOM 1508 N N . LYS A 1 187 ? 28.415 6.829 -20.712 1.00 42.03 187 LYS A N 1
ATOM 1509 C CA . LYS A 1 187 ? 27.223 6.548 -19.915 1.00 42.03 187 LYS A CA 1
ATOM 1510 C C . LYS A 1 187 ? 26.509 7.877 -19.678 1.00 42.03 187 LYS A C 1
ATOM 1512 O O . LYS A 1 187 ? 26.982 8.707 -18.905 1.00 42.03 187 LYS A O 1
ATOM 1517 N N . VAL A 1 188 ? 25.390 8.095 -20.369 1.00 37.94 188 VAL A N 1
ATOM 1518 C CA . VAL A 1 188 ? 24.503 9.243 -20.141 1.00 37.94 188 VAL A CA 1
ATOM 1519 C C . VAL A 1 188 ? 24.032 9.195 -18.687 1.00 37.94 188 VAL A C 1
ATOM 1521 O O . VAL A 1 188 ? 23.214 8.362 -18.301 1.00 37.94 188 VAL A O 1
ATOM 1524 N N . SER A 1 189 ? 24.612 10.063 -17.861 1.00 44.03 189 SER A N 1
ATOM 1525 C CA . SER A 1 189 ? 24.233 10.258 -16.467 1.00 44.03 189 SER A CA 1
ATOM 1526 C C . SER A 1 189 ? 22.944 11.074 -16.432 1.00 44.03 189 SER A C 1
ATOM 1528 O O . SER A 1 189 ? 22.961 12.301 -16.531 1.00 44.03 189 SER A O 1
ATOM 1530 N N . GLY A 1 190 ? 21.805 10.391 -16.334 1.00 36.53 190 GLY A N 1
ATOM 1531 C CA . GLY A 1 190 ? 20.572 11.031 -15.898 1.00 36.53 190 GLY A CA 1
ATOM 1532 C C . GLY A 1 190 ? 20.757 11.480 -14.451 1.00 36.53 190 GLY A C 1
ATOM 1533 O O . GLY A 1 190 ? 20.875 10.647 -13.555 1.00 36.53 190 GLY A O 1
ATOM 1534 N N . ARG A 1 191 ? 20.817 12.794 -14.212 1.00 39.12 191 ARG A N 1
ATOM 1535 C CA . ARG A 1 191 ? 20.781 13.364 -12.860 1.00 39.12 191 ARG A CA 1
ATOM 1536 C C . ARG A 1 191 ? 19.427 13.042 -12.222 1.00 39.12 191 ARG A C 1
ATOM 1538 O O . ARG A 1 191 ? 18.485 13.811 -12.365 1.00 39.12 191 ARG A O 1
ATOM 1545 N N . THR A 1 192 ? 19.327 11.952 -11.471 1.00 36.09 192 THR A N 1
ATOM 1546 C CA . THR A 1 192 ? 18.248 11.789 -10.491 1.00 36.09 192 THR A CA 1
ATOM 1547 C C . THR A 1 192 ? 18.646 12.538 -9.225 1.00 36.09 192 THR A C 1
ATOM 1549 O O . THR A 1 192 ? 19.368 12.024 -8.372 1.00 36.09 192 THR A O 1
ATOM 1552 N N . SER A 1 193 ? 18.211 13.792 -9.132 1.00 37.62 193 SER A N 1
ATOM 1553 C CA . SER A 1 193 ? 18.247 14.571 -7.896 1.00 37.62 193 SER A CA 1
ATOM 1554 C C . SER A 1 193 ? 17.193 14.008 -6.942 1.00 37.62 193 SER A C 1
ATOM 1556 O O . SER A 1 193 ? 16.039 14.425 -6.978 1.00 37.62 193 SER A O 1
ATOM 1558 N N . VAL A 1 194 ? 17.571 13.060 -6.083 1.00 38.38 194 VAL A N 1
ATOM 1559 C CA . VAL A 1 194 ? 16.706 12.619 -4.981 1.00 38.38 194 VAL A CA 1
ATOM 1560 C C . VAL A 1 194 ? 16.751 13.702 -3.905 1.00 38.38 194 VAL A C 1
ATOM 1562 O O . VAL A 1 194 ? 17.650 13.732 -3.067 1.00 38.38 194 VAL A O 1
ATOM 1565 N N . ARG A 1 195 ? 15.802 14.642 -3.951 1.00 39.53 195 ARG A N 1
ATOM 1566 C CA . ARG A 1 195 ? 15.543 15.534 -2.817 1.00 39.53 195 ARG A CA 1
ATOM 1567 C C . ARG A 1 195 ? 14.777 14.748 -1.756 1.00 39.53 195 ARG A C 1
ATOM 1569 O O . ARG A 1 195 ? 13.710 14.208 -2.025 1.00 39.53 195 ARG A O 1
ATOM 1576 N N . HIS A 1 196 ? 15.339 14.692 -0.552 1.00 41.88 196 HIS A N 1
ATOM 1577 C CA . HIS A 1 196 ? 14.650 14.225 0.644 1.00 41.88 196 HIS A CA 1
ATOM 1578 C C . HIS A 1 196 ? 13.398 15.080 0.893 1.00 41.88 196 HIS A C 1
ATOM 1580 O O . HIS A 1 196 ? 13.506 16.282 1.117 1.00 41.88 196 HIS A O 1
ATOM 1586 N N . SER A 1 197 ? 12.225 14.453 0.910 1.00 39.78 197 SER A N 1
ATOM 1587 C CA . SER A 1 197 ? 11.021 14.979 1.555 1.00 39.78 197 SER A CA 1
ATOM 1588 C C . SER A 1 197 ? 10.488 13.870 2.467 1.00 39.78 197 SER A C 1
ATOM 1590 O O . SER A 1 197 ? 10.437 12.696 2.089 1.00 39.78 197 SER A O 1
ATOM 1592 N N . GLY A 1 198 ? 10.246 14.221 3.733 1.00 46.97 198 GLY A N 1
ATOM 1593 C CA . GLY A 1 198 ? 9.524 13.370 4.676 1.00 46.97 198 GLY A CA 1
ATOM 1594 C C . GLY A 1 198 ? 8.075 13.209 4.224 1.00 46.97 198 GLY A C 1
ATOM 1595 O O . GLY A 1 198 ? 7.573 14.023 3.457 1.00 46.97 198 GLY A O 1
ATOM 1596 N N . MET A 1 199 ? 7.407 12.147 4.670 1.00 44.47 199 MET A N 1
ATOM 1597 C CA . MET A 1 199 ? 6.024 11.876 4.287 1.00 44.47 199 MET A CA 1
ATOM 1598 C C . MET A 1 199 ? 5.085 12.826 5.044 1.00 44.47 199 MET A C 1
ATOM 1600 O O . MET A 1 199 ? 4.572 12.493 6.107 1.00 44.47 199 MET A O 1
ATOM 1604 N N . GLY A 1 200 ? 4.902 14.039 4.521 1.00 44.06 200 GLY A N 1
ATOM 1605 C CA . GLY A 1 200 ? 3.900 14.986 4.993 1.00 44.06 200 GLY A CA 1
ATOM 1606 C C . GLY A 1 200 ? 2.533 14.684 4.377 1.00 44.06 200 GLY A C 1
ATOM 1607 O O . GLY A 1 200 ? 2.346 14.757 3.165 1.00 44.06 200 GLY A O 1
ATOM 1608 N N . LEU A 1 201 ? 1.549 14.346 5.213 1.00 46.19 201 LEU A N 1
ATOM 1609 C CA . LEU A 1 201 ? 0.148 14.124 4.826 1.00 46.19 201 LEU A CA 1
ATOM 1610 C C . LEU A 1 201 ? -0.602 15.457 4.593 1.00 46.19 201 LEU A C 1
ATOM 1612 O O . LEU A 1 201 ? -1.649 15.704 5.189 1.00 46.19 201 LEU A O 1
ATOM 1616 N N . LYS A 1 202 ? -0.077 16.353 3.745 1.00 42.03 202 LYS A N 1
ATOM 1617 C CA . LYS A 1 202 ? -0.780 17.580 3.322 1.00 42.03 202 LYS A CA 1
ATOM 1618 C C . LYS A 1 202 ? -1.154 17.512 1.843 1.00 42.03 202 LYS A C 1
ATOM 1620 O O . LYS A 1 202 ? -0.370 17.070 1.013 1.00 42.03 202 LYS A O 1
ATOM 1625 N N . ALA A 1 203 ? -2.337 18.026 1.498 1.00 49.84 203 ALA A N 1
ATOM 1626 C CA . ALA A 1 203 ? -2.847 18.055 0.122 1.00 49.84 203 ALA A CA 1
ATOM 1627 C C . ALA A 1 203 ? -1.899 18.766 -0.870 1.00 49.84 203 ALA A C 1
ATOM 1629 O O . ALA A 1 203 ? -1.788 18.344 -2.014 1.00 49.84 203 ALA A O 1
ATOM 1630 N N . ALA A 1 204 ? -1.143 19.775 -0.418 1.00 51.03 204 ALA A N 1
ATOM 1631 C CA . ALA A 1 204 ? -0.134 20.467 -1.229 1.00 51.03 204 ALA A CA 1
ATOM 1632 C C . ALA A 1 204 ? 1.130 19.620 -1.523 1.00 51.03 204 ALA A C 1
ATOM 1634 O O . ALA A 1 204 ? 1.874 19.911 -2.457 1.00 51.03 204 ALA A O 1
ATOM 1635 N N . GLU A 1 205 ? 1.381 18.555 -0.755 1.00 52.72 205 GLU A N 1
ATOM 1636 C CA . GLU A 1 205 ? 2.463 17.589 -0.999 1.00 52.72 205 GLU A CA 1
ATOM 1637 C C . GLU A 1 205 ? 2.049 16.502 -2.001 1.00 52.72 205 GLU A C 1
ATOM 1639 O O . GLU A 1 205 ? 2.907 15.914 -2.660 1.00 52.72 205 GLU A O 1
ATOM 1644 N N . PHE A 1 206 ? 0.742 16.304 -2.205 1.00 48.38 206 PHE A N 1
ATOM 1645 C CA . PHE A 1 206 ? 0.200 15.392 -3.212 1.00 48.38 206 PHE A CA 1
ATOM 1646 C C . PHE A 1 206 ? 0.491 15.867 -4.643 1.00 48.38 206 PHE A C 1
ATOM 1648 O O . PHE A 1 206 ? 0.744 15.046 -5.518 1.00 48.38 206 PHE A O 1
ATOM 1655 N N . ASP A 1 207 ? 0.554 17.181 -4.881 1.00 52.03 207 ASP A N 1
ATOM 1656 C CA . ASP A 1 207 ? 0.966 17.732 -6.179 1.00 52.03 207 ASP A CA 1
ATOM 1657 C C . ASP A 1 207 ? 2.460 17.529 -6.449 1.00 52.03 207 ASP A C 1
ATOM 1659 O O . ASP A 1 207 ? 2.852 17.275 -7.588 1.00 52.03 207 ASP A O 1
ATOM 1663 N N . ASN A 1 208 ? 3.299 17.567 -5.408 1.00 55.56 208 ASN A N 1
ATOM 1664 C CA . ASN A 1 208 ? 4.720 17.233 -5.517 1.00 55.56 208 ASN A CA 1
ATOM 1665 C C . ASN A 1 208 ? 4.939 15.725 -5.700 1.00 55.56 208 ASN A C 1
ATOM 1667 O O . ASN A 1 208 ? 5.795 15.349 -6.497 1.00 55.56 208 ASN A O 1
ATOM 1671 N N . TYR A 1 209 ? 4.138 14.880 -5.041 1.00 51.94 209 TYR A N 1
ATOM 1672 C CA . TYR A 1 209 ? 4.083 13.424 -5.229 1.00 51.94 209 TYR A CA 1
ATOM 1673 C C . TYR A 1 209 ? 3.613 13.055 -6.640 1.00 51.94 209 TYR A C 1
ATOM 1675 O O . TYR A 1 209 ? 4.262 12.271 -7.326 1.00 51.94 209 TYR A O 1
ATOM 1683 N N . LYS A 1 210 ? 2.553 13.707 -7.133 1.00 52.34 210 LYS A N 1
ATOM 1684 C CA . LYS A 1 210 ? 2.111 13.622 -8.525 1.00 52.34 210 LYS A CA 1
ATOM 1685 C C . LYS A 1 210 ? 3.237 14.058 -9.452 1.00 52.34 210 LYS A C 1
ATOM 1687 O O . LYS A 1 210 ? 3.540 13.331 -10.378 1.00 52.34 210 LYS A O 1
ATOM 1692 N N . LYS A 1 211 ? 3.940 15.163 -9.185 1.00 53.72 211 LYS A N 1
ATOM 1693 C CA . LYS A 1 211 ? 5.110 15.580 -9.980 1.00 53.72 211 LYS A CA 1
ATOM 1694 C C . LYS A 1 211 ? 6.236 14.544 -9.978 1.00 53.72 211 LYS A C 1
ATOM 1696 O O . LYS A 1 211 ? 6.730 14.239 -11.048 1.00 53.72 211 LYS A O 1
ATOM 1701 N N . THR A 1 212 ? 6.604 13.962 -8.835 1.00 58.06 212 THR A N 1
ATOM 1702 C CA . THR A 1 212 ? 7.698 12.966 -8.747 1.00 58.06 212 THR A CA 1
ATOM 1703 C C . THR A 1 212 ? 7.318 11.592 -9.298 1.00 58.06 212 THR A C 1
ATOM 1705 O O . THR A 1 212 ? 8.186 10.888 -9.805 1.00 58.06 212 THR A O 1
ATOM 1708 N N . MET A 1 213 ? 6.044 11.200 -9.232 1.00 52.88 213 MET A N 1
ATOM 1709 C CA . MET A 1 213 ? 5.543 9.951 -9.822 1.00 52.88 213 MET A CA 1
ATOM 1710 C C . MET A 1 213 ? 5.183 10.088 -11.303 1.00 52.88 213 MET A C 1
ATOM 1712 O O . MET A 1 213 ? 5.284 9.120 -12.053 1.00 52.88 213 MET A O 1
ATOM 1716 N N . VAL A 1 214 ? 4.807 11.291 -11.742 1.00 55.31 214 VAL A N 1
ATOM 1717 C CA . VAL A 1 214 ? 4.483 11.606 -13.139 1.00 55.31 214 VAL A CA 1
ATOM 1718 C C . VAL A 1 214 ? 5.715 12.078 -13.913 1.00 55.31 214 VAL A C 1
ATOM 1720 O O . VAL A 1 214 ? 5.707 11.968 -15.125 1.00 55.31 214 VAL A O 1
ATOM 1723 N N . GLU A 1 215 ? 6.814 12.498 -13.285 1.00 53.34 215 GLU A N 1
ATOM 1724 C CA . GLU A 1 215 ? 8.080 12.824 -13.972 1.00 53.34 215 GLU A CA 1
ATOM 1725 C C . GLU A 1 215 ? 8.711 11.621 -14.719 1.00 53.34 215 GLU A C 1
ATOM 1727 O O . GLU A 1 215 ? 9.135 11.773 -15.867 1.00 53.34 215 GLU A O 1
ATOM 1732 N N . PRO A 1 216 ? 8.673 10.386 -14.179 1.00 55.50 216 PRO A N 1
ATOM 1733 C CA . PRO A 1 216 ? 8.953 9.177 -14.951 1.00 55.50 216 PRO A CA 1
ATOM 1734 C C . PRO A 1 216 ? 7.953 8.921 -16.089 1.00 55.50 216 PRO A C 1
ATOM 1736 O O . PRO A 1 216 ? 8.319 8.279 -17.069 1.00 55.50 216 PRO A O 1
ATOM 1739 N N . LEU A 1 217 ? 6.714 9.421 -15.999 1.00 49.91 217 LEU A N 1
ATOM 1740 C CA . LEU A 1 217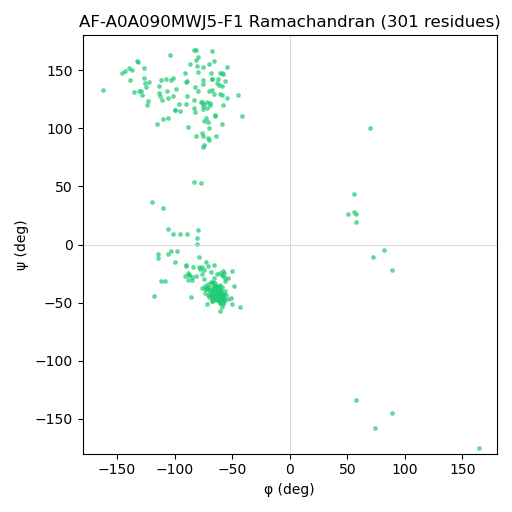 ? 5.672 9.290 -17.032 1.00 49.91 217 LEU A CA 1
ATOM 1741 C C . LEU A 1 217 ? 5.738 10.423 -18.088 1.00 49.91 217 LEU A C 1
ATOM 1743 O O . LEU A 1 217 ? 5.391 10.214 -19.251 1.00 49.91 217 LEU A O 1
ATOM 1747 N N . THR A 1 218 ? 6.260 11.608 -17.743 1.00 52.88 218 THR A N 1
ATOM 1748 C CA . THR A 1 218 ? 6.581 12.715 -18.671 1.00 52.88 218 THR A CA 1
ATOM 1749 C C . THR A 1 218 ? 7.909 12.509 -19.389 1.00 52.88 218 THR A C 1
ATOM 1751 O O . THR A 1 218 ? 8.244 13.280 -20.292 1.00 52.88 218 THR A O 1
ATOM 1754 N N . THR A 1 219 ? 8.603 11.392 -19.122 1.00 54.72 219 THR A N 1
ATOM 1755 C CA . THR A 1 219 ? 9.531 10.812 -20.101 1.00 54.72 219 THR A CA 1
ATOM 1756 C C . THR A 1 219 ? 8.866 10.668 -21.467 1.00 54.72 219 THR A C 1
ATOM 1758 O O . THR A 1 219 ? 9.579 10.729 -22.452 1.00 54.72 219 THR A O 1
ATOM 1761 N N . SER A 1 220 ? 7.531 10.611 -21.574 1.00 55.41 220 SER A N 1
ATOM 1762 C CA . SER A 1 220 ? 6.809 10.716 -22.849 1.00 55.41 220 SER A CA 1
ATOM 1763 C C . SER A 1 220 ? 7.246 11.893 -23.727 1.00 55.41 220 SER A C 1
ATOM 1765 O O . SER A 1 220 ? 7.330 11.703 -24.932 1.00 55.41 220 SER A O 1
ATOM 1767 N N . GLU A 1 221 ? 7.611 13.066 -23.194 1.00 63.84 221 GLU A N 1
ATOM 1768 C CA . GLU A 1 221 ? 8.105 14.172 -24.027 1.00 63.84 221 GLU A CA 1
ATOM 1769 C C . GLU A 1 221 ? 9.522 13.932 -24.556 1.00 63.84 221 GLU A C 1
ATOM 1771 O O . GLU A 1 221 ? 9.818 14.252 -25.709 1.00 63.84 221 GLU A O 1
ATOM 1776 N N . SER A 1 222 ? 10.423 13.398 -23.727 1.00 69.69 222 SER A N 1
ATOM 1777 C CA . SER A 1 222 ? 11.801 13.101 -24.141 1.00 69.69 222 SER A CA 1
ATOM 1778 C C . SER A 1 222 ? 11.846 11.876 -25.056 1.00 69.69 222 SER A C 1
ATOM 1780 O O . SER A 1 222 ? 12.546 11.885 -26.068 1.00 69.69 222 SER A O 1
ATOM 1782 N N . VAL A 1 223 ? 11.025 10.874 -24.760 1.00 73.31 223 VAL A N 1
ATOM 1783 C CA . VAL A 1 223 ? 10.709 9.701 -25.574 1.00 73.31 223 VAL A CA 1
ATOM 1784 C C . VAL A 1 223 ? 10.123 10.154 -26.909 1.00 73.31 223 VAL A C 1
ATOM 1786 O O . VAL A 1 223 ? 10.704 9.847 -27.942 1.00 73.31 223 VAL A O 1
ATOM 1789 N N . TYR A 1 224 ? 9.076 10.983 -26.923 1.00 80.19 224 TYR A N 1
ATOM 1790 C CA . TYR A 1 224 ? 8.490 11.549 -28.143 1.00 80.19 224 TYR A CA 1
ATOM 1791 C C . TYR A 1 224 ? 9.525 12.318 -28.964 1.00 80.19 224 TYR A C 1
ATOM 1793 O O . TYR A 1 224 ? 9.653 12.083 -30.161 1.00 80.19 224 TYR A O 1
ATOM 1801 N N . LYS A 1 225 ? 10.332 13.185 -28.338 1.00 81.94 225 LYS A N 1
ATOM 1802 C CA . LYS A 1 225 ? 11.419 13.911 -29.021 1.00 81.94 225 LYS A CA 1
ATOM 1803 C C . LYS A 1 225 ? 12.477 12.957 -29.590 1.00 81.94 225 LYS A C 1
ATOM 1805 O O . LYS A 1 225 ? 13.006 13.226 -30.667 1.00 81.94 225 LYS A O 1
ATOM 1810 N N . THR A 1 226 ? 12.770 11.849 -28.912 1.00 85.81 226 THR A N 1
ATOM 1811 C CA . THR A 1 226 ? 13.726 10.826 -29.367 1.00 85.81 226 THR A CA 1
ATOM 1812 C C . THR A 1 226 ? 13.166 10.029 -30.542 1.00 85.81 226 THR A C 1
ATOM 1814 O O . THR A 1 226 ? 13.801 9.974 -31.591 1.00 85.81 226 THR A O 1
ATOM 1817 N N . TYR A 1 227 ? 11.948 9.496 -30.425 1.00 82.75 227 TYR A N 1
ATOM 1818 C CA . TYR A 1 227 ? 11.277 8.753 -31.493 1.00 82.75 227 TYR A CA 1
ATOM 1819 C C . TYR A 1 227 ? 10.962 9.630 -32.707 1.00 82.75 227 TYR A C 1
ATOM 1821 O O . TYR A 1 227 ? 11.131 9.182 -33.836 1.00 82.75 227 TYR A O 1
ATOM 1829 N N . ARG A 1 228 ? 10.617 10.907 -32.506 1.00 89.00 228 ARG A N 1
ATOM 1830 C CA . ARG A 1 228 ? 10.474 11.891 -33.585 1.00 89.00 228 ARG A CA 1
ATOM 1831 C C . ARG A 1 228 ? 11.783 12.051 -34.356 1.00 89.00 228 ARG A C 1
ATOM 1833 O O . ARG A 1 228 ? 11.775 11.995 -35.580 1.00 89.00 228 ARG A O 1
ATOM 1840 N N . LYS A 1 229 ? 12.917 12.208 -33.663 1.00 89.62 229 LYS A N 1
ATOM 1841 C CA . LYS A 1 229 ? 14.236 12.284 -34.314 1.00 89.62 229 LYS A CA 1
ATOM 1842 C C . LYS A 1 229 ? 14.580 10.988 -35.046 1.00 89.62 229 LYS A C 1
ATOM 1844 O O . LYS A 1 229 ? 15.011 11.060 -36.187 1.00 89.62 229 LYS A O 1
ATOM 1849 N N . ILE A 1 230 ? 14.345 9.826 -34.436 1.00 90.62 230 ILE A N 1
ATOM 1850 C CA . ILE A 1 230 ? 14.562 8.517 -35.074 1.00 90.62 230 ILE A CA 1
ATOM 1851 C C . ILE A 1 230 ? 13.717 8.385 -36.348 1.00 90.62 230 ILE A C 1
ATOM 1853 O O . ILE A 1 230 ? 14.229 7.967 -37.381 1.00 90.62 230 ILE A O 1
ATOM 1857 N N . PHE A 1 231 ? 12.449 8.794 -36.316 1.00 90.31 231 PHE A N 1
ATOM 1858 C CA . PHE A 1 231 ? 11.566 8.749 -37.479 1.00 90.31 231 PHE A CA 1
ATOM 1859 C C . PHE A 1 231 ? 12.085 9.615 -38.637 1.00 90.31 231 PHE A C 1
ATOM 1861 O O . PHE A 1 231 ? 12.168 9.137 -39.765 1.00 90.31 231 PHE A O 1
ATOM 1868 N N . PHE A 1 232 ? 12.503 10.856 -38.363 1.00 93.69 232 PHE A N 1
ATOM 1869 C CA . PHE A 1 232 ? 13.038 11.744 -39.402 1.00 93.69 232 PHE A CA 1
ATOM 1870 C C . PHE A 1 232 ? 14.437 11.332 -39.893 1.00 93.69 232 PHE A C 1
ATOM 1872 O O . PHE A 1 232 ? 14.717 11.454 -41.080 1.00 93.69 232 PHE A O 1
ATOM 1879 N N . VAL A 1 233 ? 15.310 10.840 -39.007 1.00 93.62 233 VAL A N 1
ATOM 1880 C CA . VAL A 1 233 ? 16.721 10.543 -39.326 1.00 93.62 233 VAL A CA 1
ATOM 1881 C C . VAL A 1 233 ? 16.925 9.131 -39.873 1.00 93.62 233 VAL A C 1
ATOM 1883 O O . VAL A 1 233 ? 17.839 8.924 -40.659 1.00 93.62 233 VAL A O 1
ATOM 1886 N N . LEU A 1 234 ? 16.105 8.157 -39.471 1.00 92.00 234 LEU A N 1
ATOM 1887 C CA . LEU A 1 234 ? 16.223 6.758 -39.901 1.00 92.00 234 LEU A CA 1
ATOM 1888 C C . LEU A 1 234 ? 14.988 6.288 -40.671 1.00 92.00 234 LEU A C 1
ATOM 1890 O O . LEU A 1 234 ? 15.131 5.671 -41.721 1.00 92.00 234 LEU A O 1
ATOM 1894 N N . GLY A 1 235 ? 13.781 6.612 -40.200 1.00 93.62 235 GLY A N 1
ATOM 1895 C CA . GLY A 1 235 ? 12.537 6.172 -40.842 1.00 93.62 235 GLY A CA 1
ATOM 1896 C C . GLY A 1 235 ? 12.395 6.679 -42.279 1.00 93.62 235 GLY A C 1
ATOM 1897 O O . GLY A 1 235 ? 12.295 5.880 -43.207 1.00 93.62 235 GLY A O 1
ATOM 1898 N N . ILE A 1 236 ? 12.446 7.999 -42.476 1.00 95.56 236 ILE A N 1
ATOM 1899 C CA . ILE A 1 236 ? 12.323 8.618 -43.806 1.00 95.56 236 ILE A CA 1
ATOM 1900 C C . ILE A 1 236 ? 13.379 8.117 -44.804 1.00 95.56 236 ILE A C 1
ATOM 1902 O O . ILE A 1 236 ? 12.974 7.744 -45.904 1.00 95.56 236 ILE A O 1
ATOM 1906 N N . PRO A 1 237 ? 14.690 8.049 -44.493 1.00 95.44 237 PRO A N 1
ATOM 1907 C CA . PRO A 1 237 ? 15.660 7.550 -45.467 1.00 95.44 237 PRO A CA 1
ATOM 1908 C C . PRO A 1 237 ? 15.490 6.062 -45.777 1.00 95.44 237 PRO A C 1
ATOM 1910 O O . PRO A 1 237 ? 15.698 5.672 -46.921 1.00 95.44 237 PRO A O 1
ATOM 1913 N N . ILE A 1 238 ? 15.061 5.232 -44.819 1.00 94.00 238 ILE A N 1
ATOM 1914 C CA . ILE A 1 238 ? 14.760 3.816 -45.089 1.00 94.00 238 ILE A CA 1
ATOM 1915 C C . ILE A 1 238 ? 13.541 3.692 -46.015 1.00 94.00 238 ILE A C 1
ATOM 1917 O O . ILE A 1 238 ? 13.569 2.919 -46.974 1.00 94.00 238 ILE A O 1
ATOM 1921 N N . ILE A 1 239 ? 12.487 4.481 -45.785 1.00 95.31 239 ILE A N 1
ATOM 1922 C CA . ILE A 1 239 ? 11.306 4.511 -46.662 1.00 95.31 239 ILE A CA 1
ATOM 1923 C C . ILE A 1 239 ? 11.686 5.033 -48.054 1.00 95.31 239 ILE A C 1
ATOM 1925 O O . ILE A 1 239 ? 11.321 4.425 -49.052 1.00 95.31 239 ILE A O 1
ATOM 1929 N N . ALA A 1 240 ? 12.472 6.106 -48.144 1.00 95.75 240 ALA A N 1
ATOM 1930 C CA . ALA A 1 240 ? 12.934 6.644 -49.421 1.00 95.75 240 ALA A CA 1
ATOM 1931 C C . ALA A 1 240 ? 13.813 5.640 -50.186 1.00 95.75 240 ALA A C 1
ATOM 1933 O O . ALA A 1 240 ? 13.667 5.488 -51.396 1.00 95.75 240 ALA A O 1
ATOM 1934 N N . PHE A 1 241 ? 14.689 4.915 -49.487 1.00 96.12 241 PHE A N 1
ATOM 1935 C CA . PHE A 1 241 ? 15.538 3.891 -50.091 1.00 96.12 241 PHE A CA 1
ATOM 1936 C C . PHE A 1 241 ? 14.730 2.691 -50.597 1.00 96.12 241 PHE A C 1
ATOM 1938 O O . PHE A 1 241 ? 14.925 2.250 -51.728 1.00 96.12 241 PHE A O 1
ATOM 1945 N N . THR A 1 242 ? 13.795 2.182 -49.791 1.00 92.44 242 THR A N 1
ATOM 1946 C CA . THR A 1 242 ? 12.909 1.079 -50.204 1.00 92.44 242 THR A CA 1
ATOM 1947 C C . THR A 1 242 ? 11.991 1.491 -51.352 1.00 92.44 242 THR A C 1
ATOM 1949 O O . THR A 1 242 ? 11.806 0.713 -52.285 1.00 92.44 242 THR A O 1
ATOM 1952 N N . PHE A 1 243 ? 11.499 2.733 -51.352 1.00 95.94 243 PHE A N 1
ATOM 1953 C CA . PHE A 1 243 ? 10.739 3.297 -52.463 1.00 95.94 243 PHE A CA 1
ATOM 1954 C C . PHE A 1 243 ? 11.583 3.421 -53.737 1.00 95.94 243 PHE A C 1
ATOM 1956 O O . PHE A 1 243 ? 11.129 3.025 -54.803 1.00 95.94 243 PHE A O 1
ATOM 1963 N N . TYR A 1 244 ? 12.830 3.894 -53.640 1.00 95.62 244 TYR A N 1
ATOM 1964 C CA . TYR A 1 244 ? 13.747 3.956 -54.782 1.00 95.62 244 TYR A CA 1
ATOM 1965 C C . TYR A 1 244 ? 14.053 2.565 -55.352 1.00 95.62 244 TYR A C 1
ATOM 1967 O O . TYR A 1 244 ? 14.047 2.379 -56.567 1.00 95.62 244 TYR A O 1
ATOM 1975 N N . ALA A 1 245 ? 14.288 1.575 -54.486 1.00 94.69 245 ALA A N 1
ATOM 1976 C CA . ALA A 1 245 ? 14.517 0.199 -54.909 1.00 94.69 245 ALA A CA 1
ATOM 1977 C C . ALA A 1 245 ? 13.289 -0.380 -55.631 1.00 94.69 245 ALA A C 1
ATOM 1979 O O . ALA A 1 245 ? 13.440 -0.942 -56.712 1.00 94.69 245 ALA A O 1
ATOM 1980 N N . ALA A 1 246 ? 12.089 -0.181 -55.078 1.00 91.62 246 ALA A N 1
ATOM 1981 C CA . ALA A 1 246 ? 10.837 -0.613 -55.695 1.00 91.62 246 ALA A CA 1
ATOM 1982 C C . ALA A 1 246 ? 10.561 0.108 -57.023 1.00 91.62 246 ALA A C 1
ATOM 1984 O O . ALA A 1 246 ? 10.162 -0.529 -57.992 1.00 91.62 246 ALA A O 1
ATOM 1985 N N . TRP A 1 247 ? 10.818 1.416 -57.101 1.00 92.31 247 TRP A N 1
ATOM 1986 C CA . TRP A 1 247 ? 10.679 2.190 -58.336 1.00 92.31 247 TRP A CA 1
ATOM 1987 C C . TRP A 1 247 ? 11.637 1.692 -59.423 1.00 92.31 247 TRP A C 1
ATOM 1989 O O . TRP A 1 247 ? 11.216 1.450 -60.551 1.00 92.31 247 TRP A O 1
ATOM 1999 N N . ARG A 1 248 ? 12.902 1.436 -59.070 1.00 91.94 248 ARG A N 1
ATOM 2000 C CA . ARG A 1 248 ? 13.901 0.897 -60.001 1.00 91.94 248 ARG A CA 1
ATOM 2001 C C . ARG A 1 248 ? 13.569 -0.525 -60.460 1.00 91.94 248 ARG A C 1
ATOM 2003 O O . ARG A 1 248 ? 13.865 -0.887 -61.595 1.00 91.94 248 ARG A O 1
ATOM 2010 N N . ASP A 1 249 ? 13.003 -1.346 -59.582 1.00 87.12 249 ASP A N 1
ATOM 2011 C CA . ASP A 1 249 ? 12.539 -2.692 -59.927 1.00 87.12 249 ASP A CA 1
ATOM 2012 C C . ASP A 1 249 ? 11.313 -2.641 -60.850 1.00 87.12 249 ASP A C 1
ATOM 2014 O O . ASP A 1 249 ? 11.250 -3.346 -61.854 1.00 87.12 249 ASP A O 1
ATOM 2018 N N . HIS A 1 250 ? 10.391 -1.713 -60.586 1.00 83.88 250 HIS A N 1
ATOM 2019 C CA . HIS A 1 250 ? 9.238 -1.452 -61.440 1.00 83.88 250 HIS A CA 1
ATOM 2020 C C . HIS A 1 250 ? 9.649 -0.957 -62.838 1.00 83.88 250 HIS A C 1
ATOM 2022 O O . HIS A 1 250 ? 9.116 -1.456 -63.825 1.00 83.88 250 HIS A O 1
ATOM 2028 N N . GLU A 1 251 ? 10.640 -0.062 -62.960 1.00 82.62 251 GLU A N 1
ATOM 2029 C CA . GLU A 1 251 ? 11.199 0.337 -64.266 1.00 82.62 251 GLU A CA 1
ATOM 2030 C C . GLU A 1 251 ? 11.793 -0.855 -65.034 1.00 82.62 251 GLU A C 1
ATOM 2032 O O . GLU A 1 251 ? 11.563 -1.002 -66.234 1.00 82.62 251 GLU A O 1
ATOM 2037 N N . LYS A 1 252 ? 12.506 -1.760 -64.349 1.00 83.38 252 LYS A N 1
ATOM 2038 C CA . LYS A 1 252 ? 13.020 -2.988 -64.977 1.00 83.38 252 LYS A CA 1
ATOM 2039 C C . LYS A 1 252 ? 11.888 -3.902 -65.438 1.00 83.38 252 LYS A C 1
ATOM 2041 O O . LYS A 1 252 ? 11.950 -4.424 -66.546 1.00 83.38 252 LYS A O 1
ATOM 2046 N N . HIS A 1 253 ? 10.846 -4.088 -64.633 1.00 74.38 253 HIS A N 1
ATOM 2047 C CA . HIS A 1 253 ? 9.692 -4.901 -65.017 1.00 74.38 253 HIS A CA 1
ATOM 2048 C C . HIS A 1 253 ? 8.897 -4.303 -66.187 1.00 74.38 253 HIS A C 1
ATOM 2050 O O . HIS A 1 253 ? 8.353 -5.065 -66.985 1.00 74.38 253 HIS A O 1
ATOM 2056 N N . MET A 1 254 ? 8.900 -2.976 -66.345 1.00 71.25 254 MET A N 1
ATOM 2057 C CA . MET A 1 254 ? 8.314 -2.284 -67.501 1.00 71.25 254 MET A CA 1
ATOM 2058 C C . MET A 1 254 ? 9.134 -2.432 -68.796 1.00 71.25 254 MET A C 1
ATOM 2060 O O . MET A 1 254 ? 8.597 -2.200 -69.879 1.00 71.25 254 MET A O 1
ATOM 2064 N N . SER A 1 255 ? 10.397 -2.874 -68.716 1.00 73.25 255 SER A N 1
ATOM 2065 C CA . SER A 1 255 ? 11.234 -3.160 -69.897 1.00 73.25 255 SER A CA 1
ATOM 2066 C C . SER A 1 255 ? 10.890 -4.477 -70.603 1.00 73.25 255 SER A C 1
ATOM 2068 O O . SER A 1 255 ? 11.229 -4.657 -71.770 1.00 73.25 255 SER A O 1
ATOM 2070 N N . HIS A 1 256 ? 10.207 -5.399 -69.919 1.00 75.94 256 HIS A N 1
ATOM 2071 C CA . HIS A 1 256 ? 9.764 -6.656 -70.514 1.00 75.94 256 HIS A CA 1
ATOM 2072 C C . HIS A 1 256 ? 8.383 -6.494 -71.148 1.00 75.94 256 HIS A C 1
ATOM 2074 O O . HIS A 1 256 ? 7.498 -5.841 -70.587 1.00 75.94 256 HIS A O 1
ATOM 2080 N N . GLU A 1 257 ? 8.185 -7.128 -72.302 1.00 73.25 257 GLU A N 1
ATOM 2081 C CA . GLU A 1 257 ? 6.889 -7.146 -72.974 1.00 73.25 257 GLU A CA 1
ATOM 2082 C C . GLU A 1 257 ? 5.806 -7.738 -72.065 1.00 73.25 257 GLU A C 1
ATOM 2084 O O . GLU A 1 257 ? 6.046 -8.609 -71.217 1.00 73.25 257 GLU A O 1
ATOM 2089 N N . ARG A 1 258 ? 4.584 -7.220 -72.215 1.00 75.81 258 ARG A N 1
ATOM 2090 C CA . ARG A 1 258 ? 3.431 -7.704 -71.461 1.00 75.81 258 ARG A CA 1
ATOM 2091 C C . ARG A 1 258 ? 3.215 -9.180 -71.789 1.00 75.81 258 ARG A C 1
ATOM 2093 O O . ARG A 1 258 ? 3.113 -9.544 -72.955 1.00 75.81 258 ARG A O 1
ATOM 2100 N N . LYS A 1 259 ? 3.081 -10.020 -70.760 1.00 78.06 259 LYS A N 1
ATOM 2101 C CA . LYS A 1 259 ? 2.696 -11.424 -70.955 1.00 78.06 259 LYS A CA 1
ATOM 2102 C C . LYS A 1 259 ? 1.342 -11.490 -71.658 1.00 78.06 259 LYS A C 1
ATOM 2104 O O . LYS A 1 259 ? 0.422 -10.751 -71.304 1.00 78.06 259 LYS A O 1
ATOM 2109 N N . GLU A 1 260 ? 1.234 -12.375 -72.640 1.00 80.00 260 GLU A N 1
ATOM 2110 C CA . GLU A 1 260 ? -0.022 -12.619 -73.337 1.00 80.00 260 GLU A CA 1
ATOM 2111 C C . GLU A 1 260 ? -1.082 -13.147 -72.360 1.00 80.00 260 GLU A C 1
ATOM 2113 O O . GLU A 1 260 ? -0.777 -13.890 -71.420 1.00 80.00 260 GLU A O 1
ATOM 2118 N N . TYR A 1 261 ? -2.330 -12.718 -72.544 1.00 82.81 261 TYR A N 1
ATOM 2119 C CA . TYR A 1 261 ? -3.426 -13.135 -71.681 1.00 82.81 261 TYR A CA 1
ATOM 2120 C C . TYR A 1 261 ? -3.784 -14.595 -71.958 1.00 82.81 261 TYR A C 1
ATOM 2122 O O . TYR A 1 261 ? -4.240 -14.929 -73.049 1.00 82.81 261 TYR A O 1
ATOM 2130 N N . VAL A 1 262 ? -3.627 -15.453 -70.949 1.00 83.56 262 VAL A N 1
ATOM 2131 C CA . VAL A 1 262 ? -4.072 -16.849 -71.008 1.00 83.56 262 VAL A CA 1
ATOM 2132 C C . VAL A 1 262 ? -5.411 -16.966 -70.271 1.00 83.56 262 VAL A C 1
ATOM 2134 O O . VAL A 1 262 ? -5.452 -16.722 -69.058 1.00 83.56 262 VAL A O 1
ATOM 2137 N N . PRO A 1 263 ? -6.514 -17.312 -70.963 1.00 83.81 263 PRO A N 1
ATOM 2138 C CA . PRO A 1 263 ? -7.812 -17.478 -70.325 1.00 83.81 263 PRO A CA 1
ATOM 2139 C C . PRO A 1 263 ? -7.829 -18.772 -69.505 1.00 83.81 263 PRO A C 1
ATOM 2141 O O . PRO A 1 263 ? -7.851 -19.870 -70.055 1.00 83.81 263 PRO A O 1
ATOM 2144 N N . PHE A 1 264 ? -7.832 -18.640 -68.180 1.00 84.75 264 PHE A N 1
ATOM 2145 C CA . PHE A 1 264 ? -8.070 -19.751 -67.258 1.00 84.75 264 PHE A CA 1
ATOM 2146 C C . PHE A 1 264 ? -9.491 -19.679 -66.695 1.00 84.75 264 PHE A C 1
ATOM 2148 O O . PHE A 1 264 ? -9.951 -18.595 -66.336 1.00 84.75 264 PHE A O 1
ATOM 2155 N N . ASP A 1 265 ? -10.145 -20.831 -66.526 1.00 85.12 265 ASP A N 1
ATOM 2156 C CA . ASP A 1 265 ? -11.553 -20.941 -66.098 1.00 85.12 265 ASP A CA 1
ATOM 2157 C C . ASP A 1 265 ? -11.863 -20.285 -64.740 1.00 85.12 265 ASP A C 1
ATOM 2159 O O . ASP A 1 265 ? -13.004 -19.933 -64.450 1.00 85.12 265 ASP A O 1
ATOM 2163 N N . PHE A 1 266 ? -10.849 -20.112 -63.890 1.00 84.00 266 PHE A N 1
ATOM 2164 C CA . PHE A 1 266 ? -10.970 -19.497 -62.565 1.00 84.00 266 PHE A CA 1
ATOM 2165 C C . PHE A 1 266 ? -10.578 -18.011 -62.531 1.00 84.00 266 PHE A C 1
ATOM 2167 O O . PHE A 1 266 ? -10.731 -17.356 -61.498 1.00 84.00 266 PHE A O 1
ATOM 2174 N N . LEU A 1 267 ? -10.064 -17.452 -63.629 1.00 83.31 267 LEU A N 1
ATOM 2175 C CA . LEU A 1 267 ? -9.619 -16.063 -63.687 1.00 83.31 267 LEU A CA 1
ATOM 2176 C C . LEU A 1 267 ? -10.812 -15.130 -63.938 1.00 83.31 267 LEU A C 1
ATOM 2178 O O . LEU A 1 267 ? -11.650 -15.390 -64.793 1.00 83.31 267 LEU A O 1
ATOM 2182 N N . ASN A 1 268 ? -10.888 -14.012 -63.208 1.00 78.19 268 ASN A N 1
ATOM 2183 C CA . ASN A 1 268 ? -11.941 -12.995 -63.352 1.00 78.19 268 ASN A CA 1
ATOM 2184 C C . ASN A 1 268 ? -13.395 -13.486 -63.166 1.00 78.19 268 ASN A C 1
ATOM 2186 O O . ASN A 1 268 ? -14.331 -12.783 -63.551 1.00 78.19 268 ASN A O 1
ATOM 2190 N N . VAL A 1 269 ? -13.613 -14.637 -62.524 1.00 82.12 269 VAL A N 1
ATOM 2191 C CA . VAL A 1 269 ? -14.957 -15.112 -62.163 1.00 82.12 269 VAL A CA 1
ATOM 2192 C C . VAL A 1 269 ? -15.542 -14.217 -61.070 1.00 82.12 269 VAL A C 1
ATOM 2194 O O . VAL A 1 269 ? -14.973 -14.088 -59.984 1.00 82.12 269 VAL A O 1
ATOM 2197 N N . ARG A 1 270 ? -16.699 -13.596 -61.328 1.00 78.19 270 ARG A N 1
ATOM 2198 C CA . ARG A 1 270 ? -17.357 -12.688 -60.374 1.00 78.19 270 ARG A CA 1
ATOM 2199 C C . ARG A 1 270 ? -18.818 -13.065 -60.176 1.00 78.19 270 ARG A C 1
ATOM 2201 O O . ARG A 1 270 ? -19.555 -13.254 -61.134 1.00 78.19 270 ARG A O 1
ATOM 2208 N N . LYS A 1 271 ? -19.245 -13.135 -58.911 1.00 83.81 271 LYS A N 1
ATOM 2209 C CA . LYS A 1 271 ? -20.649 -13.383 -58.522 1.00 83.81 271 LYS A CA 1
ATOM 2210 C C . LYS A 1 271 ? -21.469 -12.096 -58.366 1.00 83.81 271 LYS A C 1
ATOM 2212 O O . LYS A 1 271 ? -22.692 -12.160 -58.325 1.00 83.81 271 LYS A O 1
ATOM 2217 N N . LYS A 1 272 ? -20.803 -10.945 -58.213 1.00 86.88 272 LYS A N 1
ATOM 2218 C CA . LYS A 1 272 ? -21.398 -9.611 -58.032 1.00 86.88 272 LYS A CA 1
ATOM 2219 C C . LYS A 1 272 ? -20.519 -8.562 -58.718 1.00 86.88 272 LYS A C 1
ATOM 2221 O O . LYS A 1 272 ? -19.301 -8.735 -58.760 1.00 86.88 272 LYS A O 1
ATOM 2226 N N . ALA A 1 273 ? -21.139 -7.501 -59.229 1.00 86.69 273 ALA A N 1
ATOM 2227 C CA . ALA A 1 273 ? -20.440 -6.350 -59.799 1.00 86.69 273 ALA A CA 1
ATOM 2228 C C . ALA A 1 273 ? -19.720 -5.531 -58.709 1.00 86.69 273 ALA A C 1
ATOM 2230 O O . ALA A 1 273 ? -20.106 -5.574 -57.536 1.00 86.69 273 ALA A O 1
ATOM 2231 N N . PHE A 1 274 ? -18.671 -4.798 -59.088 1.00 87.44 274 PHE A N 1
ATOM 2232 C CA . PHE A 1 274 ? -17.969 -3.896 -58.177 1.00 87.44 274 PHE A CA 1
ATOM 2233 C C . PHE A 1 274 ? -18.848 -2.695 -57.783 1.00 87.44 274 PHE A C 1
ATOM 2235 O O . PHE A 1 274 ? -19.647 -2.230 -58.592 1.00 87.44 274 PHE A O 1
ATOM 2242 N N . PRO A 1 275 ? -18.709 -2.163 -56.556 1.00 88.44 275 PRO A N 1
ATOM 2243 C CA . PRO A 1 275 ? -19.567 -1.087 -56.054 1.00 88.44 275 PRO A CA 1
ATOM 2244 C C . PRO A 1 275 ? -19.186 0.318 -56.565 1.00 88.44 275 PRO A C 1
ATOM 2246 O O . PRO A 1 275 ? -19.665 1.311 -56.025 1.00 88.44 275 PRO A O 1
ATOM 2249 N N . PHE A 1 276 ? -18.316 0.423 -57.572 1.00 83.00 276 PHE A N 1
ATOM 2250 C CA . PHE A 1 276 ? -17.806 1.680 -58.130 1.00 83.00 276 PHE A CA 1
ATOM 2251 C C . PHE A 1 276 ? -17.783 1.626 -59.667 1.00 83.00 276 PHE A C 1
ATOM 2253 O O . PHE A 1 276 ? -17.583 0.555 -60.243 1.00 83.00 276 PHE A O 1
ATOM 2260 N N . GLY A 1 277 ? -17.955 2.787 -60.316 1.00 77.88 277 GLY A N 1
ATOM 2261 C CA . GLY A 1 277 ? -17.887 2.941 -61.778 1.00 77.88 277 GLY A CA 1
ATOM 2262 C C . GLY A 1 277 ? -18.886 2.057 -62.534 1.00 77.88 277 GLY A C 1
ATOM 2263 O O . GLY A 1 277 ? -20.046 1.954 -62.142 1.00 77.88 277 GLY A O 1
ATOM 2264 N N . ASP A 1 278 ? -18.404 1.385 -63.583 1.00 79.38 278 ASP A N 1
ATOM 2265 C CA . ASP A 1 278 ? -19.186 0.528 -64.492 1.00 79.38 278 ASP A CA 1
ATOM 2266 C C . ASP A 1 278 ? -19.459 -0.885 -63.936 1.00 79.38 278 ASP A C 1
ATOM 2268 O O . ASP A 1 278 ? -19.933 -1.773 -64.644 1.00 79.38 278 ASP A O 1
ATOM 2272 N N . GLY A 1 279 ? -19.086 -1.155 -62.679 1.00 83.94 279 GLY A N 1
ATOM 2273 C CA . GLY A 1 279 ? -19.231 -2.468 -62.040 1.00 83.94 279 GLY A CA 1
ATOM 2274 C C . GLY A 1 279 ? -18.257 -3.546 -62.542 1.00 83.94 279 GLY A C 1
ATOM 2275 O O . GLY A 1 279 ? -18.115 -4.594 -61.901 1.00 83.94 279 GLY A O 1
ATOM 2276 N N . ASN A 1 280 ? -17.535 -3.276 -63.634 1.00 83.44 280 ASN A N 1
ATOM 2277 C CA . ASN A 1 280 ? -16.546 -4.167 -64.240 1.00 83.44 280 ASN A CA 1
ATOM 2278 C C . ASN A 1 280 ? -15.088 -3.828 -63.879 1.00 83.44 280 ASN A C 1
ATOM 2280 O O . ASN A 1 280 ? -14.221 -4.700 -63.996 1.00 83.44 280 ASN A O 1
ATOM 2284 N N . HIS A 1 281 ? -14.812 -2.641 -63.341 1.00 86.62 281 HIS A N 1
ATOM 2285 C CA . HIS A 1 281 ? -13.470 -2.215 -62.929 1.00 86.62 281 HIS A CA 1
ATOM 2286 C C . HIS A 1 281 ? -13.310 -2.181 -61.414 1.00 86.62 281 HIS A C 1
ATOM 2288 O O . HIS A 1 281 ? -14.229 -1.815 -60.682 1.00 86.62 281 HIS A O 1
ATOM 2294 N N . SER A 1 282 ? -12.126 -2.565 -60.935 1.00 84.75 282 SER A N 1
ATOM 2295 C CA . SER A 1 282 ? -11.775 -2.401 -59.522 1.00 84.75 282 SER A CA 1
ATOM 2296 C C . SER A 1 282 ? -11.356 -0.953 -59.228 1.00 84.75 282 SER A C 1
ATOM 2298 O O . SER A 1 282 ? -10.967 -0.223 -60.137 1.00 84.75 282 SER A O 1
ATOM 2300 N N . LEU A 1 283 ? -11.374 -0.537 -57.957 1.00 86.00 283 LEU A N 1
ATOM 2301 C CA . LEU A 1 283 ? -10.949 0.811 -57.545 1.00 86.00 283 LEU A CA 1
ATOM 2302 C C . LEU A 1 283 ? -9.491 1.136 -57.933 1.00 86.00 283 LEU A C 1
ATOM 2304 O O . LEU A 1 283 ? -9.145 2.296 -58.118 1.00 86.00 283 LEU A O 1
ATOM 2308 N N . PHE A 1 284 ? -8.648 0.112 -58.071 1.00 87.62 284 PHE A N 1
ATOM 2309 C CA . PHE A 1 284 ? -7.240 0.231 -58.456 1.00 87.62 284 PHE A CA 1
ATOM 2310 C C . PHE A 1 284 ? -6.999 -0.316 -59.870 1.00 87.62 284 PHE A C 1
ATOM 2312 O O . PHE A 1 284 ? -5.946 -0.896 -60.143 1.00 87.62 284 PHE A O 1
ATOM 2319 N N . HIS A 1 285 ? -8.002 -0.197 -60.750 1.00 85.75 285 HIS A N 1
ATOM 2320 C CA . HIS A 1 285 ? -7.896 -0.672 -62.124 1.00 85.75 285 HIS A CA 1
ATOM 2321 C C . HIS A 1 285 ? -6.853 0.114 -62.909 1.00 85.75 285 HIS A C 1
ATOM 2323 O O . HIS A 1 285 ? -6.881 1.343 -62.927 1.00 85.75 285 HIS A O 1
ATOM 2329 N N . ASN A 1 286 ? -5.952 -0.608 -63.575 1.00 86.56 286 ASN A N 1
ATOM 2330 C CA . ASN A 1 286 ? -4.991 -0.013 -64.493 1.00 86.56 286 ASN A CA 1
ATOM 2331 C C . ASN A 1 286 ? -5.344 -0.402 -65.943 1.00 86.56 286 ASN A C 1
ATOM 2333 O O . ASN A 1 286 ? -5.096 -1.555 -66.314 1.00 86.56 286 ASN A O 1
ATOM 2337 N N . PRO A 1 287 ? -5.849 0.540 -66.768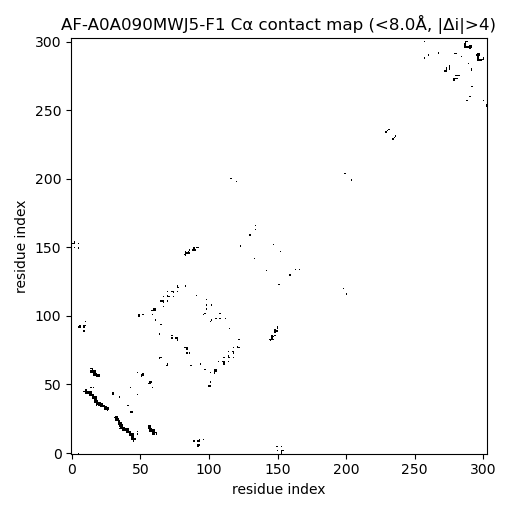 1.00 86.44 287 PRO A N 1
ATOM 2338 C CA . PRO A 1 287 ? -6.276 0.275 -68.146 1.00 86.44 287 PRO A CA 1
ATOM 2339 C C . PRO A 1 287 ? -5.199 -0.329 -69.059 1.00 86.44 287 PRO A C 1
ATOM 2341 O O . PRO A 1 287 ? -5.534 -0.982 -70.047 1.00 86.44 287 PRO A O 1
ATOM 2344 N N . SER A 1 288 ? -3.911 -0.121 -68.755 1.00 82.19 288 SER A N 1
ATOM 2345 C CA . SER A 1 288 ? -2.806 -0.663 -69.559 1.00 82.19 288 SER A CA 1
ATOM 2346 C C . SER A 1 288 ? -2.353 -2.069 -69.144 1.00 82.19 288 SER A C 1
ATOM 2348 O O . SER A 1 288 ? -1.791 -2.798 -69.962 1.00 82.19 288 SER A O 1
ATOM 2350 N N . GLU A 1 289 ? -2.583 -2.465 -67.888 1.00 81.00 289 GLU A N 1
ATOM 2351 C CA . GLU A 1 289 ? -2.020 -3.692 -67.296 1.00 81.00 289 GLU A CA 1
ATOM 2352 C C . GLU A 1 289 ? -3.059 -4.771 -67.000 1.00 81.00 289 GLU A C 1
ATOM 2354 O O . GLU A 1 289 ? -2.752 -5.962 -67.038 1.00 81.00 289 GLU A O 1
ATOM 2359 N N . GLN A 1 290 ? -4.286 -4.378 -66.666 1.00 86.62 290 GLN A N 1
ATOM 2360 C CA . GLN A 1 290 ? -5.300 -5.305 -66.180 1.00 86.62 290 GLN A CA 1
ATOM 2361 C C . GLN A 1 290 ? -6.293 -5.660 -67.285 1.00 86.62 290 GLN A C 1
ATOM 2363 O O . GLN A 1 290 ? -6.884 -4.792 -67.921 1.00 86.62 290 GLN A O 1
ATOM 2368 N N . TYR A 1 291 ? -6.483 -6.962 -67.493 1.00 85.00 291 TYR A N 1
ATOM 2369 C CA . TYR A 1 291 ? -7.412 -7.498 -68.481 1.00 85.00 291 TYR A CA 1
ATOM 2370 C C . TYR A 1 291 ? -8.856 -7.470 -67.968 1.00 85.00 291 TYR A C 1
ATOM 2372 O O . TYR A 1 291 ? -9.142 -7.977 -66.876 1.00 85.00 291 TYR A O 1
ATOM 2380 N N . VAL A 1 292 ? -9.777 -6.966 -68.793 1.00 86.44 292 VAL A N 1
ATOM 2381 C CA . VAL A 1 292 ? -11.213 -6.927 -68.496 1.00 86.44 292 VAL A CA 1
ATOM 2382 C C . VAL A 1 292 ? -11.954 -7.982 -69.329 1.00 86.44 292 VAL A C 1
ATOM 2384 O O . VAL A 1 292 ? -11.839 -7.986 -70.557 1.00 86.44 292 VAL A O 1
ATOM 2387 N N . PRO A 1 293 ? -12.746 -8.878 -68.704 1.00 81.19 293 PRO A N 1
ATOM 2388 C CA . PRO A 1 293 ? -13.559 -9.850 -69.434 1.00 81.19 293 PRO A CA 1
ATOM 2389 C C . PRO A 1 293 ? -14.475 -9.177 -70.467 1.00 81.19 293 PRO A C 1
ATOM 2391 O O . PRO A 1 293 ? -15.237 -8.279 -70.124 1.00 81.19 293 PRO A O 1
ATOM 2394 N N . GLY A 1 294 ? -14.403 -9.614 -71.727 1.00 78.44 294 GLY A N 1
ATOM 2395 C CA . GLY A 1 294 ? -15.240 -9.119 -72.829 1.00 78.44 294 GLY A CA 1
ATOM 2396 C C . GLY A 1 294 ? -14.696 -7.901 -73.588 1.00 78.44 294 GLY A C 1
ATOM 2397 O O . GLY A 1 294 ? -15.059 -7.726 -74.745 1.00 78.44 294 GLY A O 1
ATOM 2398 N N . VAL A 1 295 ? -13.806 -7.104 -72.986 1.00 82.31 295 VAL A N 1
ATOM 2399 C CA . VAL A 1 295 ? -13.202 -5.907 -73.617 1.00 82.31 295 VAL A CA 1
ATOM 2400 C C . VAL A 1 295 ? -11.730 -6.135 -73.967 1.00 82.31 295 VAL A C 1
ATOM 2402 O O . VAL A 1 295 ? -11.238 -5.618 -74.965 1.00 82.31 295 VAL A O 1
ATOM 2405 N N . GLY A 1 296 ? -11.026 -6.954 -73.185 1.00 83.50 296 GLY A N 1
ATOM 2406 C CA . GLY A 1 296 ? -9.598 -7.181 -73.356 1.00 83.50 296 GLY A CA 1
ATOM 2407 C C . GLY A 1 296 ? -8.755 -6.174 -72.578 1.00 83.50 296 GLY A C 1
ATOM 2408 O O . GLY A 1 296 ? -9.111 -5.777 -71.468 1.00 83.50 296 GLY A O 1
ATOM 2409 N N . TYR A 1 297 ? -7.612 -5.792 -73.143 1.00 85.00 297 TYR A N 1
ATOM 2410 C CA . TYR A 1 297 ? -6.795 -4.703 -72.611 1.00 85.00 297 TYR A CA 1
ATOM 2411 C C . TYR A 1 297 ? -7.241 -3.385 -73.231 1.00 85.00 297 TYR A C 1
ATOM 2413 O O . TYR A 1 297 ? -7.310 -3.266 -74.450 1.00 85.00 297 TYR A O 1
ATOM 2421 N N . GLU A 1 298 ? -7.530 -2.402 -72.391 1.00 82.88 298 GLU A N 1
ATOM 2422 C CA . GLU A 1 298 ? -8.204 -1.170 -72.812 1.00 82.88 298 GLU A CA 1
ATOM 2423 C C . GLU A 1 298 ? -7.249 -0.157 -73.438 1.00 82.88 298 GLU A C 1
ATOM 2425 O O . GLU A 1 298 ? -7.656 0.664 -74.258 1.00 82.88 298 GLU A O 1
ATOM 2430 N N . LYS A 1 299 ? -5.970 -0.211 -73.057 1.00 84.19 299 LYS A N 1
ATOM 2431 C CA . LYS A 1 299 ? -4.923 0.649 -73.600 1.00 84.19 299 LYS A CA 1
ATOM 2432 C C . LYS A 1 299 ? -3.644 -0.144 -73.846 1.00 84.19 299 LYS A C 1
ATOM 2434 O O . LYS A 1 299 ? -3.265 -0.999 -73.046 1.00 84.19 299 LYS A O 1
ATOM 2439 N N . GLU A 1 300 ? -2.953 0.167 -74.937 1.00 78.75 300 GLU A N 1
ATOM 2440 C CA . GLU A 1 300 ? -1.609 -0.359 -75.180 1.00 78.75 300 GLU A CA 1
ATOM 2441 C C . GLU A 1 300 ? -0.609 0.213 -74.165 1.00 78.75 300 GLU A C 1
ATOM 2443 O O . GLU A 1 300 ? -0.705 1.376 -73.749 1.00 78.75 300 GLU A O 1
ATOM 2448 N N . ARG A 1 301 ? 0.341 -0.624 -73.730 1.00 71.06 301 ARG A N 1
ATOM 2449 C CA . ARG A 1 301 ? 1.378 -0.227 -72.773 1.00 71.06 301 ARG A CA 1
ATOM 2450 C C . ARG A 1 301 ? 2.326 0.756 -73.467 1.00 71.06 301 ARG A C 1
ATOM 2452 O O . ARG A 1 301 ? 2.940 0.421 -74.472 1.00 71.06 301 ARG A O 1
ATOM 2459 N N . GLN A 1 302 ? 2.432 1.967 -72.927 1.00 67.44 302 GLN A N 1
ATOM 2460 C CA . GLN A 1 302 ? 3.452 2.930 -73.340 1.00 67.44 302 GLN A CA 1
ATOM 2461 C C . GLN A 1 302 ? 4.744 2.590 -72.587 1.00 67.44 302 GLN A C 1
ATOM 2463 O O . GLN A 1 302 ? 4.700 2.465 -71.362 1.00 67.44 302 GLN A O 1
ATOM 2468 N N . HIS A 1 303 ? 5.837 2.375 -73.322 1.00 58.75 303 HIS A N 1
ATOM 2469 C CA . HIS A 1 303 ? 7.170 2.097 -72.779 1.00 58.75 303 HIS A CA 1
ATOM 2470 C C . HIS A 1 303 ? 7.939 3.385 -72.486 1.00 58.75 303 HIS A C 1
ATOM 2472 O O . HIS A 1 303 ? 7.773 4.355 -73.262 1.00 58.75 303 HIS A O 1
#

InterPro domains:
  IPR001349 Cytochrome c oxidase, subunit VIa [PF02046] (205-288)
  IPR007257 DNA replication complex GINS protein Psf2 [PTHR12772] (3-172)
  IPR021151 GINS subunit, domain A [PF05916] (65-152)
  IPR036224 GINS, helical bundle-like domain superfamily [SSF158573] (63-165)
  IPR036418 Cytochrome c oxidase, subunit VIa superfamily [G3DSA:4.10.95.10] (218-300)
  IPR036418 Cytochrome c oxidase, subunit VIa superfamily [SSF81411] (220-294)
  IPR056784 DNA replication complex GINS protein PSF2, N-terminal domain [PF25005] (3-61)
  IPR056784 DNA replication complex GINS protein PSF2, N-terminal domain [cd21694] (4-63)

Sequence (303 aa):
MGIEECQFIAEQSLISFVPNFNSEEEEYCSAGLVKFEAGLPVEIPIWMASILKARSKGSIVAPSWLNPQNIEKYIQSEKKQFTFTKLPDNFFCISLILINKFKSDIENIDTIKILIQDLWDKRLWKMRSSLVKFFVQENICHVRINNITLLESCYVGPIIFTGSKNLDTIRKMRMPTISRVISLVPKVSGRTSVRHSGMGLKAAEFDNYKKTMVEPLTTSESVYKTYRKIFFVLGIPIIAFTFYAAWRDHEKHMSHERKEYVPFDFLNVRKKAFPFGDGNHSLFHNPSEQYVPGVGYEKERQH

Mean predicted aligned error: 16.99 Å

Solvent-accessible surface area (backbone atoms only — not comparable to full-atom values): 18515 Å² total; per-residue (Å²): 116,50,70,64,56,46,41,57,60,34,30,64,42,73,39,46,31,30,32,70,44,72,51,71,81,42,76,37,98,88,72,43,77,47,62,44,45,54,77,44,76,38,81,39,30,41,55,57,53,52,55,40,43,78,66,69,41,39,49,57,55,73,58,88,66,80,35,64,73,49,48,51,50,51,44,52,51,42,70,73,40,94,60,63,53,84,70,68,84,52,48,68,47,46,51,54,49,44,62,71,76,40,56,90,57,50,81,66,57,69,61,41,50,53,52,52,50,54,42,48,52,52,51,50,49,51,50,51,57,50,48,54,56,48,75,69,44,86,88,60,94,77,84,90,78,62,57,70,52,67,62,58,48,40,67,47,45,66,58,53,55,53,51,50,55,51,50,52,52,51,52,56,68,69,48,83,68,81,84,78,81,87,78,93,67,90,76,83,77,76,84,78,80,81,74,91,72,78,94,63,98,45,77,80,45,49,59,54,48,48,47,66,64,40,50,73,58,52,40,52,59,58,49,47,56,48,53,51,47,46,40,64,71,48,45,47,55,50,50,53,49,53,49,50,52,50,50,55,49,50,55,56,60,60,71,50,79,81,78,79,89,75,94,48,95,78,60,89,72,68,96,68,68,42,100,47,91,89,28,79,50,60,99,84,63,45,53,54,80,47,75,39,92,97,73,42,62,77,38,81,75,83,125

Nearest PDB structures (foldseek):
  8ouw-assembly1_B  TM=9.481E-01  e=2.937E-15  Caenorhabditis elegans
  2e9x-assembly1_B  TM=9.311E-01  e=1.831E-14  Homo sapiens
  8q6o-assembly1_H  TM=9.235E-01  e=9.759E-15  Xenopus laevis
  2eho-assembly1_C  TM=9.537E-01  e=4.502E-13  Homo sapiens
  6rax-assembly1_L  TM=8.359E-01  e=2.723E-10  Drosophila melanogaster

pLDDT: mean 81.85, std 16.24, range [36.09, 96.56]

Foldseek 3Di:
DALVVLLVVQQLAKFWWAFQDFDDFDQDPSFGTDTHDHRDIDIDGNVVNLVCVVVVGTATDDDPCLDLVNLVVLLVVLVVDLAHDADPASVLSNLVSCLPRHVPRDPPSVSSVVSSLSSVVSVLVSVVVQVVVQLPDDPDPDDDHPNDYPSNCNVCVVVSVVSVVVSVVVVVVPPDPDDDDDDPDDDPDDPPPPDDDRPDPDPVVVVVVCVVVCVVVVVCVVVVVVVVCCCVVPVVVVVVVVVVVVVVVVVVVLVDDQDDDDDDPPPPDDPFFDPDDPSQADPPRDLQHDATPPCGRNDHRDD